Protein AF-A0A975N0L9-F1 (afdb_monomer_lite)

Structure (mmCIF, N/CA/C/O backbone):
data_AF-A0A975N0L9-F1
#
_entry.id   AF-A0A975N0L9-F1
#
loop_
_atom_site.group_PDB
_atom_site.id
_atom_site.type_symbol
_atom_site.label_atom_id
_atom_site.label_alt_id
_atom_site.label_comp_id
_atom_site.label_asym_id
_atom_site.label_entity_id
_atom_site.label_seq_id
_atom_site.pdbx_PDB_ins_code
_atom_site.Cartn_x
_atom_site.Cartn_y
_atom_site.Cartn_z
_atom_site.occupancy
_atom_site.B_iso_or_equiv
_atom_site.auth_seq_id
_atom_site.auth_comp_id
_atom_site.auth_asym_id
_atom_site.auth_atom_id
_atom_site.pdbx_PDB_model_num
ATOM 1 N N . MET A 1 1 ? 19.216 1.831 5.257 1.00 50.78 1 MET A N 1
ATOM 2 C CA . MET A 1 1 ? 20.153 2.160 4.160 1.00 50.78 1 MET A CA 1
ATOM 3 C C . MET A 1 1 ? 19.271 2.177 2.941 1.00 50.78 1 MET A C 1
ATOM 5 O O . MET A 1 1 ? 18.757 1.118 2.607 1.00 50.78 1 MET A O 1
ATOM 9 N N . THR A 1 2 ? 19.005 3.359 2.389 1.00 63.44 2 THR A N 1
ATOM 10 C CA . THR A 1 2 ? 18.019 3.530 1.319 1.00 63.44 2 THR A CA 1
ATOM 11 C C . THR A 1 2 ? 18.444 2.707 0.115 1.00 63.44 2 THR A C 1
ATOM 13 O O . THR A 1 2 ? 19.541 2.912 -0.399 1.00 63.44 2 THR A O 1
ATOM 16 N N . SER A 1 3 ? 17.610 1.753 -0.290 1.00 79.12 3 SER A N 1
ATOM 17 C CA . SER A 1 3 ? 17.833 0.993 -1.514 1.00 79.12 3 SER A CA 1
ATOM 18 C C . SER A 1 3 ? 17.200 1.722 -2.688 1.00 79.12 3 SER A C 1
ATOM 20 O O . SER A 1 3 ? 16.221 2.447 -2.518 1.00 79.12 3 SER A O 1
ATOM 22 N N . TYR A 1 4 ? 17.727 1.504 -3.885 1.00 85.50 4 TYR A N 1
ATOM 23 C CA . TYR A 1 4 ? 17.154 2.054 -5.111 1.00 85.50 4 TYR A CA 1
ATOM 24 C C . TYR A 1 4 ? 16.864 0.953 -6.130 1.00 85.50 4 TYR A C 1
ATOM 26 O O . TYR A 1 4 ? 17.593 -0.037 -6.233 1.00 85.50 4 TYR A O 1
ATOM 34 N N . ALA A 1 5 ? 15.797 1.126 -6.908 1.00 88.88 5 ALA A N 1
ATOM 35 C CA . ALA A 1 5 ? 15.449 0.237 -8.005 1.00 88.88 5 ALA A CA 1
ATOM 36 C C . ALA A 1 5 ? 15.152 1.021 -9.279 1.00 88.88 5 ALA A C 1
ATOM 38 O O . ALA A 1 5 ? 14.271 1.879 -9.291 1.00 88.88 5 ALA A O 1
ATOM 39 N N . ALA A 1 6 ? 15.855 0.679 -10.353 1.00 92.81 6 ALA A N 1
ATOM 40 C CA . ALA A 1 6 ? 15.645 1.237 -11.680 1.00 92.81 6 ALA A CA 1
ATOM 41 C C . ALA A 1 6 ? 14.816 0.292 -12.557 1.00 92.81 6 ALA A C 1
ATOM 43 O O . ALA A 1 6 ? 14.936 -0.934 -12.468 1.00 92.81 6 ALA A O 1
ATOM 44 N N . PHE A 1 7 ? 13.997 0.866 -13.431 1.00 93.94 7 PHE A N 1
ATOM 45 C CA . PHE A 1 7 ? 13.118 0.143 -14.344 1.00 93.94 7 PHE A CA 1
ATOM 46 C C . PHE A 1 7 ? 13.508 0.424 -15.788 1.00 93.94 7 PHE A C 1
ATOM 48 O O . PHE A 1 7 ? 13.770 1.568 -16.146 1.00 93.94 7 PHE A O 1
ATOM 55 N N . TYR A 1 8 ? 13.511 -0.620 -16.616 1.00 95.50 8 TYR A N 1
ATOM 56 C CA . TYR A 1 8 ? 13.951 -0.538 -18.004 1.00 95.50 8 TYR A CA 1
ATOM 57 C C . TYR A 1 8 ? 13.056 -1.318 -18.970 1.00 95.50 8 TYR A C 1
ATOM 59 O O . TYR A 1 8 ? 12.438 -2.320 -18.592 1.00 95.50 8 TYR A O 1
ATOM 67 N N . VAL A 1 9 ? 13.069 -0.919 -20.242 1.00 96.38 9 VAL A N 1
ATOM 68 C CA . VAL A 1 9 ? 12.696 -1.782 -21.372 1.00 96.38 9 VAL A CA 1
ATOM 69 C C . VAL A 1 9 ? 13.958 -2.276 -22.070 1.00 96.38 9 VAL A C 1
ATOM 71 O O . VAL A 1 9 ? 14.849 -1.499 -22.399 1.00 96.38 9 VAL A O 1
ATOM 74 N N . GLY A 1 10 ? 14.025 -3.585 -22.309 1.00 93.56 10 GLY A N 1
ATOM 75 C CA . GLY A 1 10 ? 15.219 -4.244 -22.826 1.00 93.56 10 GLY A CA 1
ATOM 76 C C . GLY A 1 10 ? 16.269 -4.510 -21.743 1.00 93.56 10 GLY A C 1
ATOM 77 O O . GLY A 1 10 ? 16.136 -4.122 -20.584 1.00 93.56 10 GLY A O 1
ATOM 78 N N . ARG A 1 11 ? 17.323 -5.239 -22.116 1.00 90.75 11 ARG A N 1
ATOM 79 C CA . ARG A 1 11 ? 18.482 -5.540 -21.262 1.00 90.75 11 ARG A CA 1
ATOM 80 C C . ARG A 1 11 ? 19.755 -5.273 -22.053 1.00 90.75 11 ARG A C 1
ATOM 82 O O . ARG A 1 11 ? 19.823 -5.653 -23.216 1.00 90.75 11 ARG A O 1
ATOM 89 N N . GLY A 1 12 ? 20.776 -4.736 -21.396 1.00 84.62 12 GLY A N 1
ATOM 90 C CA . GLY A 1 12 ? 22.058 -4.413 -22.028 1.00 84.62 12 GLY A CA 1
ATOM 91 C C . GLY A 1 12 ? 22.326 -2.914 -22.002 1.00 84.62 12 GLY A C 1
ATOM 92 O O . GLY A 1 12 ? 21.691 -2.200 -21.231 1.00 84.62 12 GLY A O 1
ATOM 93 N N . GLU A 1 13 ? 23.286 -2.472 -22.808 1.00 82.81 13 GLU A N 1
ATOM 94 C CA . GLU A 1 13 ? 23.696 -1.062 -22.891 1.00 82.81 13 GLU A CA 1
ATOM 95 C C . GLU A 1 13 ? 22.634 -0.188 -23.571 1.00 82.81 13 GLU A C 1
ATOM 97 O O . GLU A 1 13 ? 22.489 0.972 -23.213 1.00 82.81 13 GLU A O 1
ATOM 102 N N . ASP A 1 14 ? 21.820 -0.777 -24.451 1.00 88.19 14 ASP A N 1
ATOM 103 C CA . ASP A 1 14 ? 20.740 -0.087 -25.168 1.00 88.19 14 ASP A CA 1
ATOM 104 C C . ASP A 1 14 ? 19.385 -0.148 -24.435 1.00 88.19 14 ASP A C 1
ATOM 106 O O . ASP A 1 14 ? 18.333 0.068 -25.039 1.00 88.19 14 ASP A O 1
ATOM 110 N N . ALA A 1 15 ? 19.371 -0.528 -23.152 1.00 91.56 15 ALA A N 1
ATOM 111 C CA . ALA A 1 15 ? 18.131 -0.610 -22.387 1.00 91.56 15 ALA A CA 1
ATOM 112 C C . ALA A 1 15 ? 17.577 0.796 -22.114 1.00 91.56 15 ALA A C 1
ATOM 114 O O . ALA A 1 15 ? 18.270 1.653 -21.572 1.00 91.56 15 ALA A O 1
ATOM 115 N N . GLU A 1 16 ? 16.307 1.020 -22.441 1.00 95.00 16 GLU A N 1
ATOM 116 C CA . GLU A 1 16 ? 15.650 2.298 -22.187 1.00 95.00 16 GLU A CA 1
ATOM 117 C C . GLU A 1 16 ? 15.290 2.407 -20.708 1.00 95.00 16 GLU A C 1
ATOM 119 O O . GLU A 1 16 ? 14.544 1.573 -20.190 1.00 95.00 16 GLU A O 1
ATOM 124 N N . TRP A 1 17 ? 15.789 3.442 -20.038 1.00 94.75 17 TRP A N 1
ATOM 125 C CA . TRP A 1 17 ? 15.432 3.748 -18.659 1.00 94.75 17 TRP A CA 1
ATOM 126 C C . TRP A 1 17 ? 14.039 4.384 -18.575 1.00 94.75 17 TRP A C 1
ATOM 128 O O . TRP A 1 17 ? 13.732 5.358 -19.256 1.00 94.75 17 TRP A O 1
ATOM 138 N N . LEU A 1 18 ? 13.188 3.819 -17.719 1.00 94.38 18 LEU A N 1
ATOM 139 C CA . LEU A 1 18 ? 11.817 4.278 -17.481 1.00 94.38 18 LEU A CA 1
ATOM 140 C C . LEU A 1 18 ? 11.663 5.082 -16.189 1.00 94.38 18 LEU A C 1
ATOM 142 O O . LEU A 1 18 ? 10.644 5.744 -16.004 1.00 94.38 18 LEU A O 1
ATOM 146 N N . GLY A 1 19 ? 12.623 4.967 -15.274 1.00 94.31 19 GLY A N 1
ATOM 147 C CA . GLY A 1 19 ? 12.608 5.643 -13.984 1.00 94.31 19 GLY A CA 1
ATOM 148 C C . GLY A 1 19 ? 13.260 4.837 -12.865 1.00 94.31 19 GLY A C 1
ATOM 149 O O . GLY A 1 19 ? 13.548 3.644 -13.008 1.00 94.31 19 GLY A O 1
ATOM 150 N N . THR A 1 20 ? 13.488 5.499 -11.737 1.00 92.94 20 THR A N 1
ATOM 151 C CA . THR A 1 20 ? 14.106 4.942 -10.532 1.00 92.94 20 THR A CA 1
ATOM 152 C C . THR A 1 20 ? 13.269 5.299 -9.312 1.00 92.94 20 THR A C 1
ATOM 154 O O . THR A 1 20 ? 12.803 6.427 -9.191 1.00 92.94 20 THR A O 1
ATOM 157 N N . VAL A 1 21 ? 13.095 4.358 -8.387 1.00 88.81 21 VAL A N 1
ATOM 158 C CA . VAL A 1 21 ? 12.529 4.623 -7.056 1.00 88.81 21 VAL A CA 1
ATOM 159 C C . VAL A 1 21 ? 13.585 4.404 -5.982 1.00 88.81 21 VAL A C 1
ATOM 161 O O . VAL A 1 21 ? 14.391 3.480 -6.095 1.00 88.81 21 VAL A O 1
ATOM 164 N N . GLY A 1 22 ? 13.572 5.240 -4.950 1.00 84.00 22 GLY A N 1
ATOM 165 C CA . GLY A 1 22 ? 14.355 5.097 -3.727 1.00 84.00 22 GLY A CA 1
ATOM 166 C C . GLY A 1 22 ? 13.451 4.793 -2.535 1.00 84.00 22 GLY A C 1
ATOM 167 O O . GLY A 1 22 ? 12.334 5.305 -2.442 1.00 84.00 22 GLY A O 1
ATOM 168 N N . GLY A 1 23 ? 13.915 3.939 -1.628 1.00 74.88 23 GLY A N 1
ATOM 169 C CA . GLY A 1 23 ? 13.201 3.617 -0.397 1.00 74.88 23 GLY A CA 1
ATOM 170 C C . GLY A 1 23 ? 13.761 2.389 0.312 1.00 74.88 23 GLY A C 1
ATOM 171 O O . GLY A 1 23 ? 14.544 1.617 -0.243 1.00 74.88 23 GLY A O 1
ATOM 172 N N . ASP A 1 24 ? 13.349 2.194 1.558 1.00 69.12 24 ASP A N 1
ATOM 173 C CA . ASP A 1 24 ? 13.649 0.958 2.273 1.00 69.12 24 ASP A CA 1
ATOM 174 C C . ASP A 1 24 ? 12.763 -0.189 1.734 1.00 69.12 24 ASP A C 1
ATOM 176 O O . ASP A 1 24 ? 11.578 -0.008 1.468 1.00 69.12 24 ASP A O 1
ATOM 180 N N . ASP A 1 25 ? 13.355 -1.373 1.539 1.00 62.16 25 ASP A N 1
ATOM 181 C CA . ASP A 1 25 ? 12.689 -2.618 1.108 1.00 62.16 25 ASP A CA 1
ATOM 182 C C . ASP A 1 25 ? 11.844 -2.554 -0.189 1.00 62.16 25 ASP A C 1
ATOM 184 O O . ASP A 1 25 ? 10.732 -3.080 -0.296 1.00 62.16 25 ASP A O 1
ATOM 188 N N . ILE A 1 26 ? 12.414 -1.974 -1.249 1.00 64.75 26 ILE A N 1
ATOM 189 C CA . ILE A 1 26 ? 11.778 -1.930 -2.578 1.00 64.75 26 ILE A CA 1
ATOM 190 C C . ILE A 1 26 ? 11.270 -3.304 -3.080 1.00 64.75 26 ILE A C 1
ATOM 192 O O . ILE A 1 26 ? 10.166 -3.349 -3.630 1.00 64.75 26 ILE A O 1
ATOM 196 N N . PRO A 1 27 ? 11.985 -4.441 -2.916 1.00 58.19 27 PRO A N 1
ATOM 197 C CA . PRO A 1 27 ? 11.469 -5.745 -3.338 1.00 58.19 27 PRO A CA 1
ATOM 198 C C . PRO A 1 27 ? 10.136 -6.133 -2.686 1.00 58.19 27 PRO A C 1
ATOM 200 O O . PRO A 1 27 ? 9.262 -6.665 -3.375 1.00 58.19 27 PRO A O 1
ATOM 203 N N . GLY A 1 28 ? 9.963 -5.866 -1.387 1.00 54.78 28 GLY A N 1
ATOM 204 C CA . GLY A 1 28 ? 8.709 -6.124 -0.683 1.00 54.78 28 GLY A CA 1
ATOM 205 C C . GLY A 1 28 ? 7.597 -5.209 -1.182 1.00 54.78 28 GLY A C 1
ATOM 206 O O . GLY A 1 28 ? 6.509 -5.676 -1.516 1.00 54.78 28 GLY A O 1
ATOM 207 N N . LEU A 1 29 ? 7.895 -3.923 -1.348 1.00 56.81 29 LEU A N 1
ATOM 208 C CA . LEU A 1 29 ? 6.941 -2.915 -1.812 1.00 56.81 29 LEU A CA 1
ATOM 209 C C . LEU A 1 29 ? 6.470 -3.129 -3.263 1.00 56.81 29 LEU A C 1
ATOM 211 O O . LEU A 1 29 ? 5.288 -2.951 -3.554 1.00 56.81 29 LEU A O 1
ATOM 215 N N . LEU A 1 30 ? 7.335 -3.612 -4.162 1.00 61.66 30 LEU A N 1
ATOM 216 C CA . LEU A 1 30 ? 6.940 -4.019 -5.520 1.00 61.66 30 LEU A CA 1
ATOM 217 C C . LEU A 1 30 ? 6.003 -5.235 -5.534 1.00 61.66 30 LEU A C 1
ATOM 219 O O . LEU A 1 30 ? 5.209 -5.393 -6.464 1.00 61.66 30 LEU A O 1
ATOM 223 N N . ALA A 1 31 ? 6.072 -6.085 -4.507 1.00 51.88 31 ALA A N 1
ATOM 224 C CA . ALA A 1 31 ? 5.180 -7.227 -4.339 1.00 51.88 31 ALA A CA 1
ATOM 225 C C . ALA A 1 31 ? 3.823 -6.848 -3.714 1.00 51.88 31 ALA A C 1
ATOM 227 O O . ALA A 1 31 ? 2.815 -7.502 -4.012 1.00 51.88 31 ALA A O 1
ATOM 228 N N . VAL A 1 32 ? 3.781 -5.804 -2.875 1.00 45.81 32 VAL A N 1
ATOM 229 C CA . VAL A 1 32 ? 2.569 -5.364 -2.154 1.00 45.81 32 VAL A CA 1
ATOM 230 C C . VAL A 1 32 ? 1.898 -4.115 -2.726 1.00 45.81 32 VAL A C 1
ATOM 232 O O . VAL A 1 32 ? 0.841 -3.737 -2.219 1.00 45.81 32 VAL A O 1
ATOM 235 N N . ALA A 1 33 ? 2.453 -3.508 -3.784 1.00 48.03 33 ALA A N 1
ATOM 236 C CA . ALA A 1 33 ? 1.874 -2.338 -4.442 1.00 48.03 33 ALA A CA 1
ATOM 237 C C . ALA A 1 33 ? 0.356 -2.532 -4.656 1.00 48.03 33 ALA A C 1
ATOM 239 O O . ALA A 1 33 ? -0.068 -3.585 -5.167 1.00 48.03 33 ALA A O 1
ATOM 240 N N . PRO A 1 34 ? -0.477 -1.574 -4.196 1.00 41.19 34 PRO A N 1
ATOM 241 C CA . PRO A 1 34 ? -1.920 -1.746 -4.133 1.00 41.19 34 PRO A CA 1
ATOM 242 C C . PRO A 1 34 ? -2.472 -2.095 -5.514 1.00 41.19 34 PRO A C 1
ATOM 244 O O . PRO A 1 34 ? -2.038 -1.545 -6.520 1.00 41.19 34 PRO A O 1
ATOM 247 N N . ARG A 1 35 ? -3.483 -2.975 -5.559 1.00 42.72 35 ARG A N 1
ATOM 248 C CA . ARG A 1 35 ? -4.148 -3.471 -6.789 1.00 42.72 35 ARG A CA 1
ATOM 249 C C . ARG A 1 35 ? -4.735 -2.379 -7.708 1.00 42.72 35 ARG A C 1
ATOM 251 O O . ARG A 1 35 ? -5.309 -2.709 -8.738 1.00 42.72 35 ARG A O 1
ATOM 258 N N . ILE A 1 36 ? -4.629 -1.111 -7.318 1.00 35.19 36 ILE A N 1
ATOM 259 C CA . ILE A 1 36 ? -5.018 0.073 -8.089 1.00 35.19 36 ILE A CA 1
ATOM 260 C C . ILE A 1 36 ? -3.936 0.415 -9.136 1.00 35.19 36 ILE A C 1
ATOM 262 O O . ILE A 1 36 ? -4.242 1.008 -10.165 1.00 35.19 36 ILE A O 1
ATOM 266 N N . VAL A 1 37 ? -2.687 -0.015 -8.917 1.00 47.56 37 VAL A N 1
ATOM 267 C CA . VAL A 1 37 ? -1.560 0.166 -9.838 1.00 47.56 37 VAL A CA 1
ATOM 268 C C . VAL A 1 37 ? -1.256 -1.177 -10.521 1.00 47.56 37 VAL A C 1
ATOM 270 O O . VAL A 1 37 ? -1.049 -2.175 -9.822 1.00 47.56 37 VAL A O 1
ATOM 273 N N . PRO A 1 38 ? -1.233 -1.256 -11.867 1.00 54.78 38 PRO A N 1
ATOM 274 C CA . PRO A 1 38 ? -0.767 -2.449 -12.569 1.00 54.78 38 PRO A CA 1
ATOM 275 C C . PRO A 1 38 ? 0.640 -2.806 -12.083 1.00 54.78 38 PRO A C 1
ATOM 277 O O . PRO A 1 38 ? 1.497 -1.931 -11.996 1.00 54.78 38 PRO A O 1
ATOM 280 N N . ARG A 1 39 ? 0.894 -4.068 -11.722 1.00 74.06 39 ARG A N 1
ATOM 281 C CA . ARG A 1 39 ? 2.201 -4.452 -11.176 1.00 74.06 39 ARG A CA 1
ATOM 282 C C . ARG A 1 39 ? 3.205 -4.632 -12.304 1.00 74.06 39 ARG A C 1
ATOM 284 O O . ARG A 1 39 ? 2.939 -5.446 -13.192 1.00 74.06 39 ARG A O 1
ATOM 291 N N . PRO A 1 40 ? 4.383 -3.984 -12.246 1.00 81.00 40 PRO A N 1
ATOM 292 C CA . PRO A 1 40 ? 5.394 -4.167 -13.279 1.00 81.00 40 PRO A CA 1
ATOM 293 C C . PRO A 1 40 ? 5.760 -5.642 -13.452 1.00 81.00 40 PRO A C 1
ATOM 295 O O . PRO A 1 40 ? 5.834 -6.117 -14.575 1.00 81.00 40 PRO A O 1
ATOM 298 N N . LEU A 1 41 ? 5.886 -6.394 -12.352 1.00 84.12 41 LEU A N 1
ATOM 299 C CA . LEU A 1 41 ? 6.305 -7.803 -12.366 1.00 84.12 41 LEU A CA 1
ATOM 300 C C . LEU A 1 41 ? 5.302 -8.764 -13.028 1.00 84.12 41 LEU A C 1
ATOM 302 O O . LEU A 1 41 ? 5.705 -9.841 -13.463 1.00 84.12 41 LEU A O 1
ATOM 306 N N . ASP A 1 42 ? 4.029 -8.372 -13.119 1.00 80.94 42 ASP A N 1
ATOM 307 C CA . ASP A 1 42 ? 2.957 -9.184 -13.709 1.00 80.94 42 ASP A CA 1
ATOM 308 C C . ASP A 1 42 ? 2.736 -8.846 -15.201 1.00 80.94 42 ASP A C 1
ATOM 310 O O . ASP A 1 42 ? 1.875 -9.433 -15.860 1.00 80.94 42 ASP A O 1
ATOM 314 N N . ALA A 1 43 ? 3.500 -7.897 -15.755 1.00 82.75 43 ALA A N 1
ATOM 315 C CA . ALA A 1 43 ? 3.354 -7.462 -17.136 1.00 82.75 43 ALA A CA 1
ATOM 316 C C . ALA A 1 43 ? 3.675 -8.591 -18.129 1.00 82.75 43 ALA A C 1
ATOM 318 O O . ALA A 1 43 ? 4.736 -9.214 -18.081 1.00 82.75 43 ALA A O 1
ATOM 319 N N . SER A 1 44 ? 2.768 -8.808 -19.082 1.00 85.62 44 SER A N 1
ATOM 320 C CA . SER A 1 44 ? 2.926 -9.762 -20.190 1.00 85.62 44 SER A CA 1
ATOM 321 C C . SER A 1 44 ? 3.279 -9.086 -21.518 1.00 85.62 44 SER A C 1
ATOM 323 O O . SER A 1 44 ? 3.622 -9.754 -22.491 1.00 85.62 44 SER A O 1
ATOM 325 N N . SER A 1 45 ? 3.218 -7.75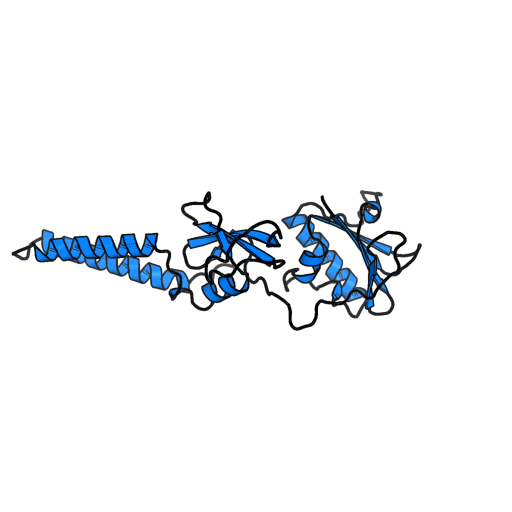3 -21.561 1.00 88.44 45 SER A N 1
ATOM 326 C CA . SER A 1 45 ? 3.564 -6.928 -22.719 1.00 88.44 45 SER A CA 1
ATOM 327 C C . SER A 1 45 ? 4.357 -5.695 -22.291 1.00 88.44 45 SER A C 1
ATOM 329 O O . SER A 1 45 ? 4.196 -5.201 -21.172 1.00 88.44 45 SER A O 1
ATOM 331 N N . GLU A 1 46 ? 5.166 -5.158 -23.201 1.00 93.56 46 GLU A N 1
ATOM 332 C CA . GLU A 1 46 ? 5.947 -3.947 -22.943 1.00 93.56 46 GLU A CA 1
ATOM 333 C C . GLU A 1 46 ? 5.039 -2.761 -22.594 1.00 93.56 46 GLU A C 1
ATOM 335 O O . GLU A 1 46 ? 5.282 -2.066 -21.612 1.00 93.56 46 GLU A O 1
ATOM 340 N N . GLY A 1 47 ? 3.938 -2.581 -23.332 1.00 89.81 47 GLY A N 1
ATOM 341 C CA . GLY A 1 47 ? 2.959 -1.528 -23.049 1.00 89.81 47 GLY A CA 1
ATOM 342 C C . GLY A 1 47 ? 2.370 -1.639 -21.640 1.00 89.81 47 GLY A C 1
ATOM 343 O O . GLY A 1 47 ? 2.308 -0.644 -20.920 1.00 89.81 47 GLY A O 1
ATOM 344 N N . SER A 1 48 ? 2.015 -2.855 -21.202 1.00 86.25 48 SER A N 1
ATOM 345 C CA . SER A 1 48 ? 1.543 -3.078 -19.826 1.00 86.25 48 SER A CA 1
ATOM 346 C C . SER A 1 48 ? 2.625 -2.817 -18.777 1.00 86.25 48 SER A C 1
ATOM 348 O O . SER A 1 48 ? 2.315 -2.300 -17.708 1.00 86.25 48 SER A O 1
ATOM 350 N N . TYR A 1 49 ? 3.889 -3.121 -19.090 1.00 90.38 49 TYR A N 1
ATOM 351 C CA . TYR A 1 49 ? 5.016 -2.870 -18.197 1.00 90.38 49 TYR A CA 1
ATOM 352 C C . TYR A 1 49 ? 5.287 -1.375 -18.032 1.00 90.38 49 TYR A C 1
ATOM 354 O O . TYR A 1 49 ? 5.392 -0.893 -16.909 1.00 90.38 49 TYR A O 1
ATOM 362 N N . ARG A 1 50 ? 5.332 -0.619 -19.134 1.00 93.50 50 ARG A N 1
ATOM 363 C CA . ARG A 1 50 ? 5.509 0.839 -19.103 1.00 93.50 50 ARG A CA 1
ATOM 364 C C . ARG A 1 50 ? 4.404 1.510 -18.296 1.00 93.50 50 ARG A C 1
ATOM 366 O O . ARG A 1 50 ? 4.701 2.254 -17.370 1.00 93.50 50 ARG A O 1
ATOM 373 N N . ALA A 1 51 ? 3.142 1.184 -18.585 1.00 86.31 51 ALA A N 1
ATOM 374 C CA . ALA A 1 51 ? 2.003 1.735 -17.852 1.00 86.31 51 ALA A CA 1
ATOM 375 C C . ALA A 1 51 ? 2.071 1.418 -16.346 1.00 86.31 51 ALA A C 1
ATOM 377 O O . ALA A 1 51 ? 1.811 2.291 -15.518 1.00 86.31 51 ALA A O 1
ATOM 378 N N . ALA A 1 52 ? 2.467 0.190 -15.995 1.00 85.00 52 ALA A N 1
ATOM 379 C CA . ALA A 1 52 ? 2.686 -0.235 -14.618 1.00 85.00 52 ALA A CA 1
ATOM 380 C C . ALA A 1 52 ? 3.791 0.572 -13.917 1.00 85.00 52 ALA A C 1
ATOM 382 O O . ALA A 1 52 ? 3.589 1.062 -12.808 1.00 85.00 52 ALA A O 1
ATOM 383 N N . VAL A 1 53 ? 4.944 0.746 -14.570 1.00 89.56 53 VAL A N 1
ATOM 384 C CA . VAL A 1 53 ? 6.081 1.510 -14.035 1.00 89.56 53 VAL A CA 1
ATOM 385 C C . VAL A 1 53 ? 5.731 2.990 -13.881 1.00 89.56 53 VAL A C 1
ATOM 387 O O . VAL A 1 53 ? 5.999 3.567 -12.833 1.00 89.56 53 VAL A O 1
ATOM 390 N N . THR A 1 54 ? 5.066 3.607 -14.860 1.00 89.62 54 THR A N 1
ATOM 391 C CA . THR A 1 54 ? 4.620 5.007 -14.762 1.00 89.62 54 THR A CA 1
ATOM 392 C C . THR A 1 54 ? 3.664 5.216 -13.589 1.00 89.62 54 THR A C 1
ATOM 394 O O . THR A 1 54 ? 3.804 6.172 -12.825 1.00 89.62 54 THR A O 1
ATOM 397 N N . ALA A 1 55 ? 2.688 4.320 -13.424 1.00 83.31 55 ALA A N 1
ATOM 398 C CA . ALA A 1 55 ? 1.735 4.411 -12.328 1.00 83.31 55 ALA A CA 1
ATOM 399 C C . ALA A 1 55 ? 2.409 4.161 -10.964 1.00 83.31 55 ALA A C 1
ATOM 401 O O . ALA A 1 55 ? 2.095 4.863 -10.002 1.00 83.31 55 ALA A O 1
ATOM 402 N N . LEU A 1 56 ? 3.386 3.246 -10.901 1.00 84.38 56 LEU A N 1
ATOM 403 C CA . LEU A 1 56 ? 4.235 3.038 -9.727 1.00 84.38 56 LEU A CA 1
ATOM 404 C C . LEU A 1 56 ? 5.013 4.308 -9.365 1.00 84.38 56 LEU A C 1
ATOM 406 O O . LEU A 1 56 ? 4.903 4.755 -8.232 1.00 84.38 56 LEU A O 1
ATOM 410 N N . LEU A 1 57 ? 5.759 4.901 -10.303 1.00 86.06 57 LEU A N 1
ATOM 411 C CA . LEU A 1 57 ? 6.570 6.103 -10.060 1.00 86.06 57 LEU A CA 1
ATOM 412 C C . LEU A 1 57 ? 5.713 7.258 -9.531 1.00 86.06 57 LEU A C 1
ATOM 414 O O . LEU A 1 57 ? 6.087 7.919 -8.568 1.00 86.06 57 LEU A O 1
ATOM 418 N N . ARG A 1 58 ? 4.523 7.463 -10.111 1.00 83.38 58 ARG A N 1
ATOM 419 C CA . ARG A 1 58 ? 3.590 8.510 -9.674 1.00 83.38 58 ARG A CA 1
ATOM 420 C C . ARG A 1 58 ? 3.083 8.292 -8.250 1.00 83.38 58 ARG A C 1
ATOM 422 O O . ARG A 1 58 ? 2.947 9.257 -7.500 1.00 83.38 58 ARG A O 1
ATOM 429 N N . GLU A 1 59 ? 2.739 7.055 -7.900 1.00 76.75 59 GLU A N 1
ATOM 430 C CA . GLU A 1 59 ? 2.292 6.728 -6.544 1.00 76.75 59 GLU A CA 1
ATOM 431 C C . GLU A 1 59 ? 3.441 6.860 -5.549 1.00 76.75 59 GLU A C 1
ATOM 433 O O . GLU A 1 59 ? 3.298 7.496 -4.509 1.00 76.75 59 GLU A O 1
ATOM 438 N N . TRP A 1 60 ? 4.607 6.334 -5.915 1.00 80.06 60 TRP A N 1
ATOM 439 C CA . TRP A 1 60 ? 5.801 6.365 -5.088 1.00 80.06 60 TRP A CA 1
ATOM 440 C C . TRP A 1 60 ? 6.253 7.788 -4.788 1.00 80.06 60 TRP A C 1
ATOM 442 O O . TRP A 1 60 ? 6.564 8.096 -3.641 1.00 80.06 60 TRP A O 1
ATOM 452 N N . ASN A 1 61 ? 6.208 8.682 -5.780 1.00 81.44 61 ASN A N 1
ATOM 453 C CA . ASN A 1 61 ? 6.514 10.087 -5.548 1.00 81.44 61 ASN A CA 1
ATOM 454 C C . ASN A 1 61 ? 5.536 10.730 -4.561 1.00 81.44 61 ASN A C 1
ATOM 456 O O . ASN A 1 61 ? 5.934 11.522 -3.721 1.00 81.44 61 ASN A O 1
ATOM 460 N N . ARG A 1 62 ? 4.248 10.368 -4.620 1.00 71.81 62 ARG A N 1
ATOM 461 C CA . ARG A 1 62 ? 3.243 10.913 -3.698 1.00 71.81 62 ARG A CA 1
ATOM 462 C C . ARG A 1 62 ? 3.450 10.436 -2.261 1.00 71.81 62 ARG A C 1
ATOM 464 O O . ARG A 1 62 ? 3.159 11.184 -1.336 1.00 71.81 62 ARG A O 1
ATOM 471 N N . SER A 1 63 ? 3.877 9.188 -2.076 1.00 63.03 63 SER A N 1
ATOM 472 C CA . SER A 1 63 ? 3.984 8.571 -0.748 1.00 63.03 63 SER A CA 1
ATOM 473 C C . SER A 1 63 ? 5.361 8.721 -0.103 1.00 63.03 63 SER A C 1
ATOM 475 O O . SER A 1 63 ? 5.441 8.815 1.116 1.00 63.03 63 SER A O 1
ATOM 477 N N . VAL A 1 64 ? 6.429 8.699 -0.902 1.00 68.38 64 VAL A N 1
ATOM 478 C CA . VAL A 1 64 ? 7.824 8.614 -0.436 1.00 68.38 64 VAL A CA 1
ATOM 479 C C . VAL A 1 64 ? 8.670 9.791 -0.938 1.00 68.38 64 VAL A C 1
ATOM 481 O O . VAL A 1 64 ? 9.720 10.057 -0.365 1.00 68.38 64 VAL A O 1
ATOM 484 N N . ASP A 1 65 ? 8.232 10.507 -1.981 1.00 78.88 65 ASP A N 1
ATOM 485 C CA . ASP A 1 65 ? 8.955 11.638 -2.602 1.00 78.88 65 ASP A CA 1
ATOM 486 C C . ASP A 1 65 ? 10.380 11.289 -3.079 1.00 78.88 65 ASP A C 1
ATOM 488 O O . ASP A 1 65 ? 11.306 12.090 -3.031 1.00 78.88 65 ASP A O 1
ATOM 492 N N . HIS A 1 66 ? 10.572 10.035 -3.500 1.00 83.31 66 HIS A N 1
ATOM 493 C CA . HIS A 1 66 ? 11.846 9.501 -3.996 1.00 83.31 66 HIS A CA 1
ATOM 494 C C . HIS A 1 66 ? 11.618 8.689 -5.275 1.00 83.31 66 HIS A C 1
ATOM 496 O O . HIS A 1 66 ? 11.992 7.518 -5.364 1.00 83.31 66 HIS A O 1
ATOM 502 N N . ALA A 1 67 ? 10.934 9.278 -6.256 1.00 87.69 67 ALA A N 1
ATOM 503 C CA . ALA A 1 67 ? 10.756 8.675 -7.570 1.00 87.69 67 ALA A CA 1
ATOM 504 C C . ALA A 1 67 ? 11.231 9.627 -8.668 1.00 87.69 67 ALA A C 1
ATOM 506 O O . ALA A 1 67 ? 10.832 10.784 -8.725 1.00 87.69 67 ALA A O 1
ATOM 507 N N . TYR A 1 68 ? 12.054 9.106 -9.568 1.00 90.88 68 TYR A N 1
ATOM 508 C CA . TYR A 1 68 ? 12.709 9.859 -10.627 1.00 90.88 68 TYR A CA 1
ATOM 509 C C . TYR A 1 68 ? 12.287 9.259 -11.961 1.00 90.88 68 TYR A C 1
ATOM 511 O O . TYR A 1 68 ? 12.610 8.108 -12.251 1.00 90.88 68 TYR A O 1
ATOM 519 N N . ALA A 1 69 ? 11.520 10.006 -12.746 1.00 91.38 69 ALA A N 1
ATOM 520 C CA . ALA A 1 69 ? 11.141 9.626 -14.103 1.00 91.38 69 ALA A CA 1
ATOM 521 C C . ALA A 1 69 ? 11.981 10.428 -15.113 1.00 91.38 69 ALA A C 1
ATOM 523 O O . ALA A 1 69 ? 12.429 11.520 -14.765 1.00 91.38 69 ALA A O 1
ATOM 524 N N . PRO A 1 70 ? 12.168 9.938 -16.351 1.00 90.00 70 PRO A N 1
ATOM 525 C CA . PRO A 1 70 ? 12.784 10.729 -17.410 1.00 90.00 70 PRO A CA 1
ATOM 526 C C . PRO A 1 70 ? 12.034 12.054 -17.611 1.00 90.00 70 PRO A C 1
ATOM 528 O O . PRO A 1 70 ? 10.836 12.050 -17.908 1.00 90.00 70 PRO A O 1
ATOM 531 N N . ASP A 1 71 ? 12.737 13.177 -17.466 1.00 84.81 71 ASP A N 1
ATOM 532 C CA . ASP A 1 71 ? 12.198 14.530 -17.623 1.00 84.81 71 ASP A CA 1
ATOM 533 C C . ASP A 1 71 ? 13.057 15.304 -18.642 1.00 84.81 71 ASP A C 1
ATOM 535 O O . ASP A 1 71 ? 14.265 15.414 -18.460 1.00 84.81 71 ASP A O 1
ATOM 539 N N . PRO A 1 72 ? 12.484 15.877 -19.718 1.00 80.62 72 PRO A N 1
ATOM 540 C CA . PRO A 1 72 ? 13.230 16.732 -20.645 1.00 80.62 72 PRO A CA 1
ATOM 541 C C . PRO A 1 72 ? 13.922 17.938 -19.985 1.00 80.62 72 PRO A C 1
ATOM 543 O O . PRO A 1 72 ? 14.860 18.489 -20.562 1.00 80.62 72 PRO A O 1
ATOM 546 N N . GLY A 1 73 ? 13.438 18.379 -18.819 1.00 82.31 73 GLY A N 1
ATOM 547 C CA . GLY A 1 73 ? 14.026 19.452 -18.019 1.00 82.31 73 GLY A CA 1
ATOM 548 C C . GLY A 1 73 ? 15.175 19.011 -17.107 1.00 82.31 73 GLY A C 1
ATOM 549 O O . GLY A 1 73 ? 15.917 19.872 -16.636 1.00 82.31 73 GLY A O 1
ATOM 550 N N . ASP A 1 74 ? 15.350 17.705 -16.891 1.00 82.44 74 ASP A N 1
ATOM 551 C CA . ASP A 1 74 ? 16.400 17.129 -16.053 1.00 82.44 74 ASP A CA 1
ATOM 552 C C . ASP A 1 74 ? 17.170 16.047 -16.831 1.00 82.44 74 ASP A C 1
ATOM 554 O O . ASP A 1 74 ? 16.682 14.932 -17.014 1.00 82.44 74 ASP A O 1
ATOM 558 N N . PRO A 1 75 ? 18.391 16.345 -17.308 1.00 79.12 75 PRO A N 1
ATOM 559 C CA . PRO A 1 75 ? 19.148 15.412 -18.134 1.00 79.12 75 PRO A CA 1
ATOM 560 C C . PRO A 1 75 ? 19.725 14.226 -17.345 1.00 79.12 75 PRO A C 1
ATOM 562 O O . PRO A 1 75 ? 20.394 13.382 -17.943 1.00 79.12 75 PRO A O 1
ATOM 565 N N . ASN A 1 76 ? 19.547 14.172 -16.022 1.00 83.75 76 ASN A N 1
ATOM 566 C CA . ASN A 1 76 ? 20.173 13.155 -15.189 1.00 83.75 76 ASN A CA 1
ATOM 567 C C . ASN A 1 76 ? 19.459 11.800 -15.304 1.00 83.75 76 ASN A C 1
ATOM 569 O O . ASN A 1 76 ? 18.264 11.668 -15.044 1.00 83.75 76 ASN A O 1
ATOM 573 N N . ASP A 1 77 ? 20.234 10.762 -15.619 1.00 82.69 77 ASP A N 1
ATOM 574 C CA . ASP A 1 77 ? 19.803 9.375 -15.476 1.00 82.69 77 ASP A CA 1
ATOM 575 C C . ASP A 1 77 ? 20.056 8.909 -14.034 1.00 82.69 77 ASP A C 1
ATOM 577 O O . ASP A 1 77 ? 21.184 8.628 -13.620 1.00 82.69 77 ASP A O 1
ATOM 581 N N . TYR A 1 78 ? 18.981 8.806 -13.256 1.00 86.38 78 TYR A N 1
ATOM 582 C CA . TYR A 1 78 ? 19.037 8.351 -11.866 1.00 86.38 78 TYR A CA 1
ATOM 583 C C . TYR A 1 78 ? 19.133 6.829 -11.733 1.00 86.38 78 TYR A C 1
ATOM 585 O O . TYR A 1 78 ? 19.061 6.288 -10.628 1.00 86.38 78 TYR A O 1
ATOM 593 N N . SER A 1 79 ? 19.265 6.092 -12.834 1.00 84.00 79 SER A N 1
ATOM 594 C CA . SER A 1 79 ? 19.423 4.643 -12.815 1.00 84.00 79 SER A CA 1
ATOM 595 C C . SER A 1 79 ? 20.744 4.183 -12.202 1.00 84.00 79 SER A C 1
ATOM 597 O O . SER A 1 79 ? 20.827 3.066 -11.685 1.00 84.00 79 SER A O 1
ATOM 599 N N . GLU A 1 80 ? 21.753 5.057 -12.177 1.00 84.56 80 GLU A N 1
ATOM 600 C CA . GLU A 1 80 ? 23.057 4.779 -11.572 1.00 84.56 80 GLU A CA 1
ATOM 601 C C . GLU A 1 80 ? 23.005 4.652 -10.049 1.00 84.56 80 GLU A C 1
ATOM 603 O O . GLU A 1 80 ? 23.868 4.004 -9.457 1.00 84.56 80 GLU A O 1
ATOM 608 N N . LEU A 1 81 ? 21.975 5.222 -9.419 1.00 83.44 81 LEU A N 1
ATOM 609 C CA . LEU A 1 81 ? 21.742 5.094 -7.982 1.00 83.44 81 LEU A CA 1
ATOM 610 C C . LEU A 1 81 ? 21.248 3.695 -7.597 1.00 83.44 81 LEU A C 1
ATOM 612 O O . LEU A 1 81 ? 21.261 3.348 -6.422 1.00 83.44 81 LEU A O 1
ATOM 616 N N . ALA A 1 82 ? 20.781 2.904 -8.567 1.00 84.12 82 ALA A N 1
ATOM 617 C CA . ALA A 1 82 ? 20.013 1.700 -8.313 1.00 84.12 82 ALA A CA 1
ATOM 618 C C . ALA A 1 82 ? 20.853 0.487 -7.890 1.00 84.12 82 ALA A C 1
ATOM 620 O O . ALA A 1 82 ? 21.677 -0.029 -8.648 1.00 84.12 82 ALA A O 1
ATOM 621 N N . ASP A 1 83 ? 20.535 -0.057 -6.714 1.00 84.56 83 ASP A N 1
ATOM 622 C CA . ASP A 1 83 ? 21.023 -1.362 -6.256 1.00 84.56 83 ASP A CA 1
ATOM 623 C C . ASP A 1 83 ? 20.349 -2.511 -7.022 1.00 84.56 83 ASP A C 1
ATOM 625 O O . ASP A 1 83 ? 20.925 -3.579 -7.236 1.00 84.56 83 ASP A O 1
ATOM 629 N N . LEU A 1 84 ? 19.107 -2.289 -7.456 1.00 87.12 84 LEU A N 1
ATOM 630 C CA . LEU A 1 84 ? 18.285 -3.246 -8.185 1.00 87.12 84 LEU A CA 1
ATOM 631 C C . LEU A 1 84 ? 17.931 -2.699 -9.562 1.00 87.12 84 LEU A C 1
ATOM 633 O O . LEU A 1 84 ? 17.606 -1.529 -9.721 1.00 87.12 84 LEU A O 1
ATOM 637 N N . ALA A 1 85 ? 17.897 -3.563 -10.569 1.00 90.88 85 ALA A N 1
ATOM 638 C CA . ALA A 1 85 ? 17.318 -3.199 -11.855 1.00 90.88 85 ALA A CA 1
ATOM 639 C C . ALA A 1 85 ? 16.286 -4.230 -12.288 1.00 90.88 85 ALA A C 1
ATOM 641 O O . ALA A 1 85 ? 16.555 -5.434 -12.251 1.00 90.88 85 ALA A O 1
ATOM 642 N N . TYR A 1 86 ? 15.134 -3.736 -12.731 1.00 92.25 86 TYR A N 1
ATOM 643 C CA . TYR A 1 86 ? 14.052 -4.509 -13.320 1.00 92.25 86 TYR A CA 1
ATOM 644 C C . TYR A 1 86 ? 13.926 -4.164 -14.798 1.00 92.25 86 TYR A C 1
ATOM 646 O O . TYR A 1 86 ? 13.877 -2.994 -15.164 1.00 92.25 86 TYR A O 1
ATOM 654 N N . ALA A 1 87 ? 13.863 -5.174 -15.654 1.00 94.56 87 ALA A N 1
ATOM 655 C CA . ALA A 1 87 ? 13.787 -4.982 -17.095 1.00 94.56 87 ALA A CA 1
ATOM 656 C C . ALA A 1 87 ? 12.697 -5.848 -17.708 1.00 94.56 87 ALA A C 1
ATOM 658 O O . ALA A 1 87 ? 12.673 -7.058 -17.473 1.00 94.56 87 ALA A O 1
ATOM 659 N N . PHE A 1 88 ? 11.842 -5.261 -18.540 1.00 94.25 88 PHE A N 1
ATOM 660 C CA . PHE A 1 88 ? 10.967 -6.041 -19.406 1.00 94.25 88 PHE A CA 1
ATOM 661 C C . PHE A 1 88 ? 11.695 -6.390 -20.703 1.00 94.25 88 PHE A C 1
ATOM 663 O O . PHE A 1 88 ? 12.094 -5.506 -21.455 1.00 94.25 88 PHE A O 1
ATOM 670 N N . ASP A 1 89 ? 11.869 -7.681 -20.971 1.00 94.06 89 ASP A N 1
ATOM 671 C CA . ASP A 1 89 ? 12.528 -8.176 -22.178 1.00 94.06 89 ASP A CA 1
ATOM 672 C C . ASP A 1 89 ? 11.937 -9.526 -22.603 1.00 94.06 89 ASP A C 1
ATOM 674 O O . ASP A 1 89 ? 11.774 -10.443 -21.788 1.00 94.06 89 ASP A O 1
ATOM 678 N N . ARG A 1 90 ? 11.627 -9.651 -23.900 1.00 90.31 90 ARG A N 1
ATOM 679 C CA . ARG A 1 90 ? 11.053 -10.856 -24.533 1.00 90.31 90 ARG A CA 1
ATOM 680 C C . ARG A 1 90 ? 9.837 -11.425 -23.785 1.00 90.31 90 ARG A C 1
ATOM 682 O O . ARG A 1 90 ? 9.760 -12.627 -23.525 1.00 90.31 90 ARG A O 1
ATOM 689 N N . GLY A 1 91 ? 8.883 -10.557 -23.439 1.00 87.62 91 GLY A N 1
ATOM 690 C CA . GLY A 1 91 ? 7.605 -10.959 -22.836 1.00 87.62 91 GLY A CA 1
ATOM 691 C C . GLY A 1 91 ? 7.673 -11.288 -21.343 1.00 87.62 91 GLY A C 1
ATOM 692 O O . GLY A 1 91 ? 6.747 -11.903 -20.818 1.00 87.62 91 GLY A O 1
ATOM 693 N N . LYS A 1 92 ? 8.784 -10.967 -20.668 1.00 90.00 92 LYS A N 1
ATOM 694 C CA . LYS A 1 92 ? 9.016 -11.301 -19.257 1.00 90.00 92 LYS A CA 1
ATOM 695 C C . LYS A 1 92 ? 9.747 -10.177 -18.546 1.00 90.00 92 LYS A C 1
ATOM 697 O O . LYS A 1 92 ? 10.528 -9.452 -19.158 1.00 90.00 92 LYS A O 1
ATOM 702 N N . VAL A 1 93 ? 9.559 -10.105 -17.233 1.00 89.69 93 VAL A N 1
ATOM 703 C CA . VAL A 1 93 ? 10.328 -9.211 -16.370 1.00 89.69 93 VAL A CA 1
ATOM 704 C C . VAL A 1 93 ? 11.532 -9.947 -15.798 1.00 89.69 93 VAL A C 1
ATOM 706 O O . VAL A 1 93 ? 11.454 -11.102 -15.371 1.00 89.69 93 VAL A O 1
ATOM 709 N N . TRP A 1 94 ? 12.664 -9.265 -15.797 1.00 91.38 94 TRP A N 1
ATOM 710 C CA . TRP A 1 94 ? 13.944 -9.724 -15.288 1.00 91.38 94 TRP A CA 1
ATOM 711 C C . TRP A 1 94 ? 14.391 -8.817 -14.155 1.00 91.38 94 TRP A C 1
ATOM 713 O O . TRP A 1 94 ? 14.070 -7.635 -14.151 1.00 91.38 94 TRP A O 1
ATOM 723 N N . VAL A 1 95 ? 15.157 -9.363 -13.217 1.00 90.31 95 VAL A N 1
ATOM 724 C CA . VAL A 1 95 ? 15.783 -8.622 -12.124 1.00 90.31 95 VAL A CA 1
ATOM 725 C C . VAL A 1 95 ? 17.282 -8.911 -12.083 1.00 90.31 95 VAL A C 1
ATOM 727 O O . VAL A 1 95 ? 17.707 -10.054 -12.291 1.00 90.31 95 VAL A O 1
ATOM 730 N N . ARG A 1 96 ? 18.088 -7.891 -11.789 1.00 87.00 96 ARG A N 1
ATOM 731 C CA . ARG A 1 96 ? 19.473 -8.048 -11.318 1.00 87.00 96 ARG A CA 1
ATOM 732 C C . ARG A 1 96 ? 19.664 -7.274 -10.018 1.00 87.00 96 ARG A C 1
ATOM 734 O O . ARG A 1 96 ? 19.090 -6.205 -9.847 1.00 87.00 96 ARG A O 1
ATOM 741 N N . ALA A 1 97 ? 20.472 -7.839 -9.126 1.00 79.31 97 ALA A N 1
ATOM 742 C CA . ALA A 1 97 ? 20.756 -7.291 -7.796 1.00 79.31 97 ALA A CA 1
ATOM 743 C C . ALA A 1 97 ? 22.071 -6.503 -7.708 1.00 79.31 97 ALA A C 1
ATOM 745 O O . ALA A 1 97 ? 22.428 -6.036 -6.637 1.00 79.31 97 ALA A O 1
ATOM 746 N N . THR A 1 98 ? 22.823 -6.428 -8.807 1.00 75.88 98 THR A N 1
ATOM 747 C CA . THR A 1 98 ? 24.020 -5.594 -8.955 1.00 75.88 98 THR A CA 1
ATOM 748 C C . THR A 1 98 ? 24.179 -5.233 -10.431 1.00 75.88 98 THR A C 1
ATOM 750 O O . THR A 1 98 ? 23.702 -5.972 -11.298 1.00 75.88 98 THR A O 1
ATOM 753 N N . ARG A 1 99 ? 24.896 -4.145 -10.750 1.00 70.94 99 ARG A N 1
ATOM 754 C CA . ARG A 1 99 ? 25.141 -3.697 -12.140 1.00 70.94 99 ARG A CA 1
ATOM 755 C C . ARG A 1 99 ? 25.783 -4.785 -13.015 1.00 70.94 99 ARG A C 1
ATOM 757 O O . ARG A 1 99 ? 25.421 -4.925 -14.182 1.00 70.94 99 ARG A O 1
ATOM 764 N N . THR A 1 100 ? 26.668 -5.594 -12.433 1.00 76.31 100 THR A N 1
ATOM 765 C CA . THR A 1 100 ? 27.378 -6.709 -13.091 1.00 76.31 100 THR A CA 1
ATOM 766 C C . THR A 1 100 ? 26.715 -8.074 -12.887 1.00 76.31 100 THR A C 1
ATOM 768 O O . THR A 1 100 ? 27.180 -9.081 -13.419 1.00 76.31 100 THR A O 1
ATOM 771 N N . GLY A 1 101 ? 25.638 -8.134 -12.104 1.00 79.00 101 GLY A N 1
ATOM 772 C CA . GLY A 1 101 ? 24.943 -9.369 -11.784 1.00 79.00 101 GLY A CA 1
ATOM 773 C C . GLY A 1 101 ? 24.204 -9.937 -12.991 1.00 79.00 101 GLY A C 1
ATOM 774 O O . GLY A 1 101 ? 23.671 -9.208 -13.827 1.00 79.00 101 GLY A O 1
ATOM 775 N N . ALA A 1 102 ? 24.127 -11.265 -13.059 1.00 86.38 102 ALA A N 1
ATOM 776 C CA . ALA A 1 102 ? 23.336 -11.932 -14.082 1.00 86.38 102 ALA A CA 1
ATOM 777 C C . ALA A 1 102 ? 21.843 -11.608 -13.914 1.00 86.38 102 ALA A C 1
ATOM 779 O O . ALA A 1 102 ? 21.296 -11.693 -12.810 1.00 86.38 102 ALA A O 1
ATOM 780 N N . TRP A 1 103 ? 21.178 -11.313 -15.030 1.00 89.50 103 TRP A N 1
ATOM 781 C CA . TRP A 1 103 ? 19.727 -11.187 -15.078 1.00 89.50 103 TRP A CA 1
ATOM 782 C C . TRP A 1 103 ? 19.064 -12.519 -14.746 1.00 89.50 103 TRP A C 1
ATOM 784 O O . TRP A 1 103 ? 19.346 -13.547 -15.365 1.00 89.50 103 TRP A O 1
ATOM 794 N N . LYS A 1 104 ? 18.132 -12.489 -13.799 1.00 89.38 104 LYS A N 1
ATOM 795 C CA . LYS A 1 104 ? 17.295 -13.633 -13.434 1.00 89.38 104 LYS A CA 1
ATOM 796 C C . LYS A 1 104 ? 15.838 -13.286 -13.716 1.00 89.38 104 LYS A C 1
ATOM 798 O O . LYS A 1 104 ? 15.487 -12.113 -13.625 1.00 89.38 104 LYS A O 1
ATOM 803 N N . PRO A 1 105 ? 14.979 -14.257 -14.064 1.00 87.81 105 PRO A N 1
ATOM 804 C CA . PRO A 1 105 ? 13.551 -13.992 -14.162 1.00 87.81 105 PRO A CA 1
ATOM 805 C C . PRO A 1 105 ? 13.065 -13.383 -12.847 1.00 87.81 105 PRO A C 1
ATOM 807 O O . PRO A 1 105 ? 13.293 -13.964 -11.781 1.00 87.81 105 PRO A O 1
ATOM 810 N N . ALA A 1 106 ? 12.421 -12.220 -12.921 1.00 81.12 106 ALA A N 1
ATOM 811 C CA . ALA A 1 106 ? 11.731 -11.663 -11.776 1.00 81.12 106 ALA A CA 1
ATOM 812 C C . ALA A 1 106 ? 10.525 -12.572 -11.535 1.00 81.12 106 ALA A C 1
ATOM 814 O O . ALA A 1 106 ? 9.554 -12.560 -12.288 1.00 81.12 106 ALA A O 1
ATOM 815 N N . ARG A 1 107 ? 10.625 -13.471 -10.553 1.00 65.75 107 ARG A N 1
ATOM 816 C CA . ARG A 1 107 ? 9.465 -14.262 -10.153 1.00 65.75 107 ARG A CA 1
ATOM 817 C C . ARG A 1 107 ? 8.500 -13.301 -9.475 1.00 65.75 107 ARG A C 1
ATOM 819 O O . ARG A 1 107 ? 8.849 -12.743 -8.437 1.00 65.75 107 ARG A O 1
ATOM 826 N N . ALA A 1 108 ? 7.294 -13.159 -10.023 1.00 50.34 108 ALA A N 1
ATOM 827 C CA . ALA A 1 108 ? 6.170 -12.768 -9.190 1.00 50.34 108 ALA A CA 1
ATOM 828 C C . ALA A 1 108 ? 6.171 -13.722 -7.979 1.00 50.34 108 ALA A C 1
ATOM 830 O O . ALA A 1 108 ? 6.349 -14.936 -8.176 1.00 50.34 108 ALA A O 1
ATOM 831 N N . PRO A 1 109 ? 6.055 -13.229 -6.734 1.00 42.41 109 PRO A N 1
ATOM 832 C CA . PRO A 1 109 ? 5.811 -14.124 -5.614 1.00 42.41 109 PRO A CA 1
ATOM 833 C C . PRO A 1 109 ? 4.624 -15.018 -5.982 1.00 42.41 109 PRO A C 1
ATOM 835 O O . PRO A 1 109 ? 3.685 -14.566 -6.639 1.00 42.41 109 PRO A O 1
ATOM 838 N N . SER A 1 110 ? 4.725 -16.305 -5.646 1.00 32.41 110 SER A N 1
ATOM 839 C CA . SER A 1 110 ? 3.744 -17.340 -5.978 1.00 32.41 110 SER A CA 1
ATOM 840 C C . SER A 1 110 ? 2.310 -16.809 -5.828 1.00 32.41 110 SER A C 1
ATOM 842 O O . SER A 1 110 ? 2.054 -16.117 -4.838 1.00 32.41 110 SER A O 1
ATOM 844 N N . PRO A 1 111 ? 1.347 -17.191 -6.693 1.00 34.47 111 PRO A N 1
ATOM 845 C CA . PRO A 1 111 ? -0.031 -16.695 -6.623 1.00 34.47 111 PRO A CA 1
ATOM 846 C C . PRO A 1 111 ? -0.796 -16.933 -5.299 1.00 34.47 111 PRO A C 1
ATOM 848 O O . PRO A 1 111 ? -1.970 -16.593 -5.202 1.00 34.47 111 PRO A O 1
ATOM 851 N N . GLY A 1 112 ? -0.158 -17.517 -4.281 1.00 33.62 112 GLY A N 1
ATOM 852 C CA . GLY A 1 112 ? -0.710 -17.829 -2.964 1.00 33.62 112 GLY A CA 1
ATOM 853 C C . GLY A 1 112 ? -0.104 -17.049 -1.793 1.00 33.62 112 GLY A C 1
ATOM 854 O O . GLY A 1 112 ? -0.336 -17.424 -0.649 1.00 33.62 112 GLY A O 1
ATOM 855 N N . THR A 1 113 ? 0.682 -15.992 -2.019 1.00 34.91 113 THR A N 1
ATOM 856 C CA . THR A 1 113 ? 1.173 -15.133 -0.919 1.00 34.91 113 THR A CA 1
ATOM 857 C C . THR A 1 113 ? 1.078 -13.664 -1.305 1.00 34.91 113 THR A C 1
ATOM 859 O O . THR A 1 113 ? 2.047 -12.917 -1.284 1.00 34.91 113 THR A O 1
ATOM 862 N N . TYR A 1 114 ? -0.126 -13.246 -1.688 1.00 34.25 114 TYR A N 1
ATOM 863 C CA . TYR A 1 114 ? -0.478 -11.836 -1.703 1.00 34.25 114 TYR A CA 1
ATOM 864 C C . TYR A 1 114 ? -1.232 -11.550 -0.421 1.00 34.25 114 TYR A C 1
ATOM 866 O O . TYR A 1 114 ? -2.404 -11.901 -0.290 1.00 34.25 114 TYR A O 1
ATOM 874 N N . ILE A 1 115 ? -0.569 -10.879 0.508 1.00 38.62 115 ILE A N 1
ATOM 875 C CA . ILE A 1 115 ? -1.303 -10.063 1.452 1.00 38.62 115 ILE A CA 1
ATOM 876 C C . ILE A 1 115 ? -1.876 -8.925 0.601 1.00 38.62 115 ILE A C 1
ATOM 878 O O . ILE A 1 115 ? -1.147 -8.042 0.149 1.00 38.62 115 ILE A O 1
ATOM 882 N N . ARG A 1 116 ? -3.179 -8.968 0.298 1.00 39.75 116 ARG A N 1
ATOM 883 C CA . ARG A 1 116 ? -3.886 -7.709 0.073 1.00 39.75 116 ARG A CA 1
ATOM 884 C C . ARG A 1 116 ? -3.636 -6.924 1.356 1.00 39.75 116 ARG A C 1
ATOM 886 O O . ARG A 1 116 ? -3.910 -7.425 2.435 1.00 39.75 116 ARG A O 1
ATOM 893 N N . LEU A 1 117 ? -3.070 -5.735 1.257 1.00 48.06 117 LEU A N 1
ATOM 894 C CA . LEU A 1 117 ? -3.211 -4.765 2.328 1.00 48.06 117 LEU A CA 1
ATOM 895 C C . LEU A 1 117 ? -4.379 -3.873 1.915 1.00 48.06 117 LEU A C 1
ATOM 897 O O . LEU A 1 117 ? -4.170 -2.872 1.236 1.00 48.06 117 LEU A O 1
ATOM 901 N N . PRO A 1 118 ? -5.635 -4.240 2.232 1.00 55.88 118 PRO A N 1
ATOM 902 C CA . PRO A 1 118 ? -6.775 -3.360 1.994 1.00 55.88 118 PRO A CA 1
ATOM 903 C C . PRO A 1 118 ? -6.752 -2.150 2.936 1.00 55.88 118 PRO A C 1
ATOM 905 O O . PRO A 1 118 ? -7.613 -1.277 2.846 1.00 55.88 118 PRO A O 1
ATOM 908 N N . VAL A 1 119 ? -5.784 -2.092 3.850 1.00 62.50 119 VAL A N 1
ATOM 909 C CA . VAL A 1 119 ? -5.661 -1.081 4.888 1.00 62.50 119 VAL A CA 1
ATOM 910 C C . VAL A 1 119 ? -4.597 -0.065 4.478 1.00 62.50 119 VAL A C 1
ATOM 912 O O . VAL A 1 119 ? -3.427 -0.407 4.329 1.00 62.50 119 VAL A O 1
ATOM 915 N N . LYS A 1 120 ? -5.028 1.180 4.258 1.00 72.69 120 LYS A N 1
ATOM 916 C CA . LYS A 1 120 ? -4.149 2.314 3.952 1.00 72.69 120 LYS A CA 1
ATOM 917 C C . LYS A 1 120 ? -3.559 2.875 5.246 1.00 72.69 120 LYS A C 1
ATOM 919 O O . LYS A 1 120 ? -4.221 2.840 6.281 1.00 72.69 120 LYS A O 1
ATOM 924 N N . VAL A 1 121 ? -2.364 3.454 5.171 1.00 77.00 121 VAL A N 1
ATOM 925 C CA . VAL A 1 121 ? -1.866 4.336 6.237 1.00 77.00 121 VAL A CA 1
ATOM 926 C C . VAL A 1 121 ? -2.867 5.478 6.447 1.00 77.00 121 VAL A C 1
ATOM 928 O O . VAL A 1 121 ? -3.468 5.970 5.491 1.00 77.00 121 VAL A O 1
ATOM 931 N N . GLY A 1 122 ? -3.101 5.839 7.703 1.00 74.69 122 GLY A N 1
ATOM 932 C CA . GLY A 1 122 ? -4.137 6.764 8.149 1.00 74.69 122 GLY A CA 1
ATOM 933 C C . GLY A 1 122 ? -5.527 6.139 8.288 1.00 74.69 122 GLY A C 1
ATOM 934 O O . GLY A 1 122 ? -6.415 6.788 8.836 1.00 74.69 122 GLY A O 1
ATOM 935 N N . ALA A 1 123 ? -5.747 4.898 7.834 1.00 79.56 123 ALA A N 1
ATOM 936 C CA . ALA A 1 123 ? -7.039 4.247 8.015 1.00 79.56 123 ALA A CA 1
ATOM 937 C C . ALA A 1 123 ? -7.305 3.977 9.498 1.00 79.56 123 ALA A C 1
ATOM 939 O O . ALA A 1 123 ? -6.432 3.484 10.213 1.00 79.56 123 ALA A O 1
ATOM 940 N N . VAL A 1 124 ? -8.537 4.242 9.924 1.00 82.69 124 VAL A N 1
ATOM 941 C CA . VAL A 1 124 ? -9.034 3.840 11.239 1.00 82.69 124 VAL A CA 1
ATOM 942 C C . VAL A 1 124 ? -9.663 2.455 11.103 1.00 82.69 124 VAL A C 1
ATOM 944 O O . VAL A 1 124 ? -10.496 2.208 10.231 1.00 82.69 124 VAL A O 1
ATOM 947 N N . LEU A 1 125 ? -9.188 1.524 11.917 1.00 81.81 125 LEU A N 1
ATOM 948 C CA . LEU A 1 125 ? -9.691 0.171 12.065 1.00 81.81 125 LEU A CA 1
ATOM 949 C C . LEU A 1 125 ? -10.708 0.128 13.212 1.00 81.81 125 LEU A C 1
ATOM 951 O O . LEU A 1 125 ? -10.571 0.890 14.177 1.00 81.81 125 LEU A O 1
ATOM 955 N N . PRO A 1 126 ? -11.675 -0.806 13.159 1.00 79.94 126 PRO A N 1
ATOM 956 C CA . PRO A 1 126 ? -12.522 -1.115 14.304 1.00 79.94 126 PRO A CA 1
ATOM 957 C C . PRO A 1 126 ? -11.682 -1.346 15.563 1.00 79.94 126 PRO A C 1
ATOM 959 O O . PRO A 1 126 ? -10.613 -1.969 15.506 1.00 79.94 126 PRO A O 1
ATOM 962 N N . GLY A 1 127 ? -12.138 -0.779 16.677 1.00 75.31 127 GLY A N 1
ATOM 963 C CA . GLY A 1 127 ? -11.376 -0.737 17.929 1.00 75.31 127 GLY A CA 1
ATOM 964 C C . GLY A 1 127 ? -10.586 0.532 18.150 1.00 75.31 127 GLY A C 1
ATOM 965 O O . GLY A 1 127 ? -9.767 0.571 19.056 1.00 75.31 127 GLY A O 1
ATOM 966 N N . GLY A 1 128 ? -10.834 1.565 17.343 1.00 79.12 128 GLY A N 1
ATOM 967 C CA . GLY A 1 128 ? -10.205 2.868 17.530 1.00 79.12 128 GLY A CA 1
ATOM 968 C C . GLY A 1 128 ? -8.709 2.854 17.234 1.00 79.12 128 GLY A C 1
ATOM 969 O O . GLY A 1 128 ? -7.989 3.696 17.756 1.00 79.12 128 GLY A O 1
ATOM 970 N N . LEU A 1 129 ? -8.241 1.918 16.403 1.00 84.44 129 LEU A N 1
ATOM 971 C CA . LEU A 1 129 ? -6.839 1.835 16.006 1.00 84.44 129 LEU A CA 1
ATOM 972 C C . LEU A 1 129 ? -6.620 2.563 14.688 1.00 84.44 129 LEU A C 1
ATOM 974 O O . LEU A 1 129 ? -7.272 2.256 13.695 1.00 84.44 129 LEU A O 1
ATOM 978 N N . ARG A 1 130 ? -5.672 3.488 14.633 1.00 85.19 130 ARG A N 1
ATOM 979 C CA . ARG A 1 130 ? -5.215 4.113 13.395 1.00 85.19 130 ARG A CA 1
ATOM 980 C C . ARG A 1 130 ? -3.985 3.385 12.879 1.00 85.19 130 ARG A C 1
ATOM 982 O O . ARG A 1 130 ? -3.080 3.081 13.643 1.00 85.19 130 ARG A O 1
ATOM 989 N N . VAL A 1 131 ? -3.926 3.145 11.574 1.00 85.81 131 VAL A N 1
ATOM 990 C CA . VAL A 1 131 ? -2.715 2.631 10.926 1.00 85.81 131 VAL A CA 1
ATOM 991 C C . VAL A 1 131 ? -1.729 3.762 10.696 1.00 85.81 131 VAL A C 1
ATOM 993 O O . VAL A 1 131 ? -1.988 4.645 9.887 1.00 85.81 131 VAL A O 1
ATOM 996 N N . ASP A 1 132 ? -0.586 3.723 11.367 1.00 81.12 132 ASP A N 1
ATOM 997 C CA . ASP A 1 132 ? 0.443 4.758 11.252 1.00 81.12 132 ASP A CA 1
ATOM 998 C C . ASP A 1 132 ? 1.484 4.424 10.184 1.00 81.12 132 ASP A C 1
ATOM 1000 O O . ASP A 1 132 ? 1.985 5.322 9.511 1.00 81.12 132 ASP A O 1
ATOM 1004 N N . ALA A 1 133 ? 1.799 3.139 10.003 1.00 78.94 133 ALA A N 1
ATOM 1005 C CA . ALA A 1 133 ? 2.760 2.697 8.999 1.00 78.94 133 ALA A CA 1
ATOM 1006 C C . ALA A 1 133 ? 2.525 1.245 8.565 1.00 78.94 133 ALA A C 1
ATOM 1008 O O . ALA A 1 133 ? 1.903 0.445 9.269 1.00 78.94 133 ALA A O 1
ATOM 1009 N N . VAL A 1 134 ? 3.065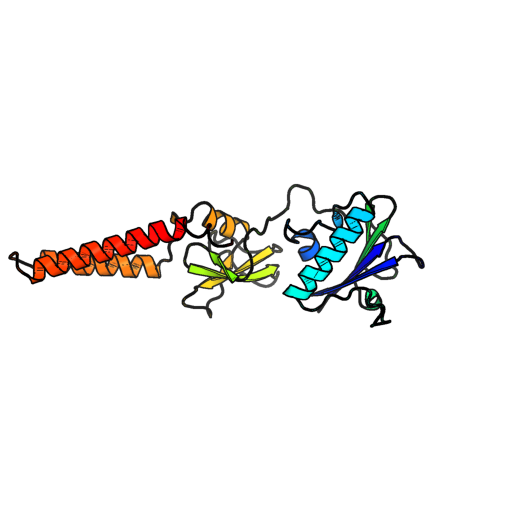 0.909 7.395 1.00 79.75 134 VAL A N 1
ATOM 1010 C CA . VAL A 1 134 ? 3.202 -0.465 6.907 1.00 79.75 134 VAL A CA 1
ATOM 1011 C C . VAL A 1 134 ? 4.690 -0.767 6.841 1.00 79.75 134 VAL A C 1
ATOM 1013 O O . VAL A 1 134 ? 5.424 -0.086 6.132 1.00 79.75 134 VAL A O 1
ATOM 1016 N N . GLU A 1 135 ? 5.133 -1.778 7.575 1.00 74.81 135 GLU A N 1
ATOM 1017 C CA . GLU A 1 135 ? 6.554 -2.093 7.737 1.00 74.81 135 GLU A CA 1
ATOM 1018 C C . GLU A 1 135 ? 6.778 -3.606 7.630 1.00 74.81 135 GLU A C 1
ATOM 1020 O O . GLU A 1 135 ? 5.836 -4.397 7.673 1.00 74.81 135 GLU A O 1
ATOM 1025 N N . LEU A 1 136 ? 8.032 -4.036 7.503 1.00 69.19 136 LEU A N 1
ATOM 1026 C CA . LEU A 1 136 ? 8.411 -5.427 7.744 1.00 69.19 136 LEU A CA 1
ATOM 1027 C C . LEU A 1 136 ? 8.858 -5.582 9.190 1.00 69.19 136 LEU A C 1
ATOM 1029 O O . LEU A 1 136 ? 9.686 -4.811 9.671 1.00 69.19 136 LEU A O 1
ATOM 1033 N N . ALA A 1 137 ? 8.336 -6.602 9.867 1.00 70.25 137 ALA A N 1
ATOM 1034 C CA . ALA A 1 137 ? 8.772 -6.915 11.215 1.00 70.25 137 ALA A CA 1
ATOM 1035 C C . ALA A 1 137 ? 10.269 -7.277 11.221 1.00 70.25 137 ALA A C 1
ATOM 1037 O O . ALA A 1 137 ? 10.766 -8.069 10.407 1.00 70.25 137 ALA A O 1
ATOM 1038 N N . ASP A 1 138 ? 11.002 -6.627 12.124 1.00 63.50 138 ASP A N 1
ATOM 1039 C CA . ASP A 1 138 ? 12.448 -6.753 12.227 1.00 63.50 138 ASP A CA 1
ATOM 1040 C C . ASP A 1 138 ? 12.826 -8.025 13.001 1.00 63.50 138 ASP A C 1
ATOM 1042 O O . ASP A 1 138 ? 12.243 -8.348 14.035 1.00 63.50 138 ASP A O 1
ATOM 1046 N N . ARG A 1 139 ? 13.856 -8.741 12.535 1.00 54.16 139 ARG A N 1
ATOM 1047 C CA . ARG A 1 139 ? 14.287 -10.036 13.098 1.00 54.16 139 ARG A CA 1
ATOM 1048 C C . ARG A 1 139 ? 14.763 -9.957 14.550 1.00 54.16 139 ARG A C 1
ATOM 1050 O O . ARG A 1 139 ? 14.897 -10.998 15.187 1.00 54.16 139 ARG A O 1
ATOM 1057 N N . GLY A 1 140 ? 15.088 -8.760 15.032 1.00 54.97 140 GLY A N 1
ATOM 1058 C CA . GLY A 1 140 ? 15.602 -8.534 16.381 1.00 54.97 140 GLY A CA 1
ATOM 1059 C C . GLY A 1 140 ? 14.533 -8.240 17.432 1.00 54.97 140 GLY A C 1
ATOM 1060 O O . GLY A 1 140 ? 14.868 -8.204 18.614 1.00 54.97 140 GLY A O 1
ATOM 1061 N N . ARG A 1 141 ? 13.272 -8.013 17.039 1.00 61.38 141 ARG A N 1
ATOM 1062 C CA . ARG A 1 141 ? 12.217 -7.606 17.972 1.00 61.38 141 ARG A CA 1
ATOM 1063 C C . ARG A 1 141 ? 11.269 -8.758 18.282 1.00 61.38 141 ARG A C 1
ATOM 1065 O O . ARG A 1 141 ? 10.774 -9.433 17.389 1.00 61.38 141 ARG A O 1
ATOM 1072 N N . THR A 1 142 ? 10.973 -8.950 19.563 1.00 69.38 142 THR A N 1
ATOM 1073 C CA . THR A 1 142 ? 9.959 -9.894 20.062 1.00 69.38 142 THR A CA 1
ATOM 1074 C C . THR A 1 142 ? 8.565 -9.269 20.033 1.00 69.38 142 THR A C 1
ATOM 1076 O O . THR A 1 142 ? 7.813 -9.368 21.001 1.00 69.38 142 THR A O 1
ATOM 1079 N N . GLU A 1 143 ? 8.242 -8.553 18.961 1.00 79.94 143 GLU A N 1
ATOM 1080 C CA . GLU A 1 143 ? 6.928 -7.935 18.817 1.00 79.94 143 GLU A CA 1
ATOM 1081 C C . GLU A 1 143 ? 5.893 -9.027 18.526 1.00 79.94 143 GLU A C 1
ATOM 1083 O O . GLU A 1 143 ? 6.160 -10.006 17.820 1.00 79.94 143 GLU A O 1
ATOM 1088 N N . GLN A 1 144 ? 4.713 -8.882 19.118 1.00 86.75 144 GLN A N 1
ATOM 1089 C CA . GLN A 1 144 ? 3.592 -9.793 18.929 1.00 86.75 144 GLN A CA 1
ATOM 1090 C C . GLN A 1 144 ? 2.465 -9.044 18.240 1.00 86.75 144 GLN A C 1
ATOM 1092 O O . GLN A 1 144 ? 2.255 -7.858 18.477 1.00 86.75 144 GLN A O 1
ATOM 1097 N N . CYS A 1 145 ? 1.739 -9.750 17.382 1.00 86.94 145 CYS A N 1
ATOM 1098 C CA . CYS A 1 145 ? 0.513 -9.218 16.816 1.00 86.94 145 CYS A CA 1
ATOM 1099 C C . CYS A 1 145 ? -0.518 -9.007 17.929 1.00 86.94 145 CYS A C 1
ATOM 1101 O O . CYS A 1 145 ? -0.877 -9.977 18.599 1.00 86.94 145 CYS A O 1
ATOM 1103 N N . LEU A 1 146 ? -1.032 -7.785 18.060 1.00 87.19 146 LEU A N 1
ATOM 1104 C CA . LEU A 1 146 ? -2.012 -7.389 19.073 1.00 87.19 146 LEU A CA 1
ATOM 1105 C C . LEU A 1 146 ? -3.229 -8.330 19.118 1.00 87.19 146 LEU A C 1
ATOM 1107 O O . LEU A 1 146 ? -3.654 -8.748 20.189 1.00 87.19 146 LEU A O 1
ATOM 1111 N N . ASP A 1 147 ? -3.753 -8.735 17.957 1.00 83.50 147 ASP A N 1
ATOM 1112 C CA . ASP A 1 147 ? -5.001 -9.513 17.893 1.00 83.50 147 ASP A CA 1
ATOM 1113 C C . ASP A 1 147 ? -4.829 -11.013 18.121 1.00 83.50 147 ASP A C 1
ATOM 1115 O O . ASP A 1 147 ? -5.732 -11.676 18.627 1.00 83.50 147 ASP A O 1
ATOM 1119 N N . CYS A 1 148 ? -3.723 -11.596 17.657 1.00 81.94 148 CYS A N 1
ATOM 1120 C CA . CYS A 1 148 ? -3.546 -13.051 17.699 1.00 81.94 148 CYS A CA 1
ATOM 1121 C C . CYS A 1 148 ? -2.447 -13.514 18.656 1.00 81.94 148 CYS A C 1
ATOM 1123 O O . CYS A 1 148 ? -2.247 -14.722 18.789 1.00 81.94 148 CYS A O 1
ATOM 1125 N N . GLY A 1 149 ? -1.713 -12.583 19.273 1.00 82.38 149 GLY A N 1
ATOM 1126 C CA . GLY A 1 149 ? -0.608 -12.846 20.198 1.00 82.38 149 GLY A CA 1
ATOM 1127 C C . GLY A 1 149 ? 0.583 -13.579 19.575 1.00 82.38 149 GLY A C 1
ATOM 1128 O O . GLY A 1 149 ? 1.507 -13.983 20.276 1.00 82.38 149 GLY A O 1
ATOM 1129 N N . ARG A 1 150 ? 0.582 -13.816 18.256 1.00 81.31 150 ARG A N 1
ATOM 1130 C CA . ARG A 1 150 ? 1.678 -14.530 17.593 1.00 81.31 150 ARG A CA 1
ATOM 1131 C C . ARG A 1 150 ? 2.884 -13.618 17.449 1.00 81.31 150 ARG A C 1
ATOM 1133 O O . ARG A 1 150 ? 2.744 -12.469 17.033 1.00 81.31 150 ARG A O 1
ATOM 1140 N N . LEU A 1 151 ? 4.056 -14.177 17.737 1.00 81.56 151 LEU A N 1
ATOM 1141 C CA . LEU A 1 151 ? 5.339 -13.530 17.486 1.00 81.56 151 LEU A CA 1
ATOM 1142 C C . LEU A 1 151 ? 5.503 -13.236 15.999 1.00 81.56 151 LEU A C 1
ATOM 1144 O O . LEU A 1 151 ? 5.245 -14.096 15.154 1.00 81.56 151 LEU A O 1
ATOM 1148 N N . LEU A 1 152 ? 5.951 -12.020 15.721 1.00 77.62 152 LEU A N 1
ATOM 1149 C CA . LEU A 1 152 ? 6.137 -11.510 14.377 1.00 77.62 152 LEU A CA 1
ATOM 1150 C C . LEU A 1 152 ? 7.517 -11.904 13.854 1.00 77.62 152 LEU A C 1
ATOM 1152 O O . LEU A 1 152 ? 8.528 -11.784 14.545 1.00 77.62 152 LEU A O 1
ATOM 1156 N N . GLY A 1 153 ? 7.540 -12.440 12.635 1.00 73.38 153 GLY A N 1
ATOM 1157 C CA . GLY A 1 153 ? 8.762 -12.878 11.958 1.00 73.38 153 GLY A CA 1
ATOM 1158 C C . GLY A 1 153 ? 9.199 -11.923 10.848 1.00 73.38 153 GLY A C 1
ATOM 1159 O O . GLY A 1 153 ? 9.064 -10.715 10.948 1.00 73.38 153 GLY A O 1
ATOM 1160 N N . ARG A 1 154 ? 9.700 -12.477 9.734 1.00 68.75 154 ARG A N 1
ATOM 1161 C CA . ARG A 1 154 ? 9.928 -11.719 8.488 1.00 68.75 154 ARG A CA 1
ATOM 1162 C C . ARG A 1 154 ? 8.635 -11.596 7.689 1.00 68.75 154 ARG A C 1
ATOM 1164 O O . ARG A 1 154 ? 8.493 -12.205 6.630 1.00 68.75 154 ARG A O 1
ATOM 1171 N N . GLU A 1 155 ? 7.684 -10.856 8.222 1.00 70.19 155 GLU A N 1
ATOM 1172 C CA . GLU A 1 155 ? 6.403 -10.628 7.567 1.00 70.19 155 GLU A CA 1
ATOM 1173 C C . GLU A 1 155 ? 6.038 -9.149 7.568 1.00 70.19 155 GLU A C 1
ATOM 1175 O O . GLU A 1 155 ? 6.537 -8.369 8.378 1.00 70.19 155 GLU A O 1
ATOM 1180 N N . THR A 1 156 ? 5.193 -8.763 6.615 1.00 74.50 156 THR A N 1
ATOM 1181 C CA . THR A 1 156 ? 4.627 -7.418 6.564 1.00 74.50 156 THR A CA 1
ATOM 1182 C C . THR A 1 156 ? 3.657 -7.238 7.720 1.00 74.50 156 THR A C 1
ATOM 1184 O O . THR A 1 156 ? 2.808 -8.099 7.963 1.00 74.50 156 THR A O 1
ATOM 1187 N N . VAL A 1 157 ? 3.766 -6.106 8.399 1.00 83.38 157 VAL A N 1
ATOM 1188 C CA . VAL A 1 157 ? 2.982 -5.746 9.571 1.00 83.38 157 VAL A CA 1
ATOM 1189 C C . VAL A 1 157 ? 2.471 -4.315 9.469 1.00 83.38 157 VAL A C 1
ATOM 1191 O O . VAL A 1 157 ? 2.995 -3.488 8.725 1.00 83.38 157 VAL A O 1
ATOM 1194 N N . LEU A 1 158 ? 1.412 -4.039 10.217 1.00 85.88 158 LEU A N 1
ATOM 1195 C CA . LEU A 1 158 ? 0.828 -2.720 10.380 1.00 85.88 158 LEU A CA 1
ATOM 1196 C C . LEU A 1 158 ? 1.245 -2.174 11.738 1.00 85.88 158 LEU A C 1
ATOM 1198 O O . LEU A 1 158 ? 0.948 -2.800 12.754 1.00 85.88 158 LEU A O 1
ATOM 1202 N N . ARG A 1 159 ? 1.898 -1.013 11.755 1.00 88.56 159 ARG A N 1
ATOM 1203 C CA . ARG A 1 159 ? 2.044 -0.222 12.978 1.00 88.56 159 ARG A CA 1
ATOM 1204 C C . ARG A 1 159 ? 0.741 0.506 13.211 1.00 88.56 159 ARG A C 1
ATOM 1206 O O . ARG A 1 159 ? 0.252 1.191 12.308 1.00 88.56 159 ARG A O 1
ATOM 1213 N N . VAL A 1 160 ? 0.185 0.325 14.395 1.00 89.38 160 VAL A N 1
ATOM 1214 C CA . VAL A 1 160 ? -1.085 0.926 14.766 1.00 89.38 160 VAL A CA 1
ATOM 1215 C C . VAL A 1 160 ? -0.972 1.619 16.108 1.00 89.38 160 VAL A C 1
ATOM 1217 O O . VAL A 1 160 ? -0.217 1.177 16.968 1.00 89.38 160 VAL A O 1
ATOM 1220 N N . SER A 1 161 ? -1.737 2.684 16.278 1.00 87.19 161 SER A N 1
ATOM 1221 C CA . SER A 1 161 ? -1.895 3.376 17.551 1.00 87.19 161 SER A CA 1
ATOM 1222 C C . SER A 1 161 ? -3.365 3.576 17.860 1.00 87.19 161 SER A C 1
ATOM 1224 O O . SER A 1 161 ? -4.201 3.622 16.954 1.00 87.19 161 SER A O 1
ATOM 1226 N N . GLU A 1 162 ? -3.703 3.707 19.136 1.00 84.50 162 GLU A N 1
ATOM 1227 C CA . GLU A 1 162 ? -5.042 4.142 19.505 1.00 84.50 162 GLU A CA 1
ATOM 1228 C C . GLU A 1 162 ? -5.249 5.607 19.103 1.00 84.50 162 GLU A C 1
ATOM 1230 O O . GLU A 1 162 ? -4.403 6.471 19.335 1.00 84.50 162 GLU A O 1
ATOM 1235 N N . VAL A 1 163 ? -6.415 5.923 18.534 1.00 77.19 163 VAL A N 1
ATOM 1236 C CA . VAL A 1 163 ? -6.772 7.288 18.106 1.00 77.19 163 VAL A CA 1
ATOM 1237 C C . VAL A 1 163 ? -6.702 8.287 19.275 1.00 77.19 163 VAL A C 1
ATOM 1239 O O . VAL A 1 163 ? -6.395 9.457 19.053 1.00 77.19 163 VAL A O 1
ATOM 1242 N N . GLY A 1 164 ? -6.950 7.831 20.509 1.00 72.31 164 GLY A N 1
ATOM 1243 C CA . GLY A 1 164 ? -6.847 8.636 21.732 1.00 72.31 164 GLY A CA 1
ATOM 1244 C C . GLY A 1 164 ? -5.475 8.615 22.420 1.00 72.31 164 GLY A C 1
ATOM 1245 O O . GLY A 1 164 ? -5.245 9.439 23.302 1.00 72.31 164 GLY A O 1
ATOM 1246 N N . ALA A 1 165 ? -4.573 7.714 22.022 1.00 74.56 165 ALA A N 1
ATOM 1247 C CA . ALA A 1 165 ? -3.258 7.521 22.635 1.00 74.56 165 ALA A CA 1
ATOM 1248 C C . ALA A 1 165 ? -2.203 7.181 21.556 1.00 74.56 165 ALA A C 1
ATOM 1250 O O . ALA A 1 165 ? -1.750 6.042 21.452 1.00 74.56 165 ALA A O 1
ATOM 1251 N N . PRO A 1 166 ? -1.788 8.164 20.731 1.00 73.38 166 PRO A N 1
ATOM 1252 C CA . PRO A 1 166 ? -0.920 7.935 19.569 1.00 73.38 166 PRO A CA 1
ATOM 1253 C C . PRO A 1 166 ? 0.519 7.509 19.918 1.00 73.38 166 PRO A C 1
ATOM 1255 O O . PRO A 1 166 ? 1.282 7.113 19.032 1.00 73.38 166 PRO A O 1
ATOM 1258 N N . ASP A 1 167 ? 0.907 7.635 21.188 1.00 73.81 167 ASP A N 1
ATOM 1259 C CA . ASP A 1 167 ? 2.248 7.309 21.673 1.00 73.81 167 ASP A CA 1
ATOM 1260 C C . ASP A 1 167 ? 2.431 5.802 21.923 1.00 73.81 167 ASP A C 1
ATOM 1262 O O . ASP A 1 167 ? 3.561 5.306 21.887 1.00 73.81 167 ASP A O 1
ATOM 1266 N N . GLU A 1 168 ? 1.337 5.056 22.109 1.00 69.44 168 GLU A N 1
ATOM 1267 C CA . GLU A 1 168 ? 1.359 3.598 22.212 1.00 69.44 168 GLU A CA 1
ATOM 1268 C C . GLU A 1 168 ? 1.265 2.987 20.813 1.00 69.44 168 GLU A C 1
ATOM 1270 O O . GLU A 1 168 ? 0.286 3.166 20.087 1.00 69.44 168 GLU A O 1
ATOM 1275 N N . ARG A 1 169 ? 2.341 2.307 20.401 1.00 79.00 169 ARG A N 1
ATOM 1276 C CA . ARG A 1 169 ? 2.461 1.714 19.066 1.00 79.00 169 ARG A CA 1
ATOM 1277 C C . ARG A 1 169 ? 2.463 0.204 19.151 1.00 79.00 169 ARG A C 1
ATOM 1279 O O . ARG A 1 169 ? 3.486 -0.409 19.460 1.00 79.00 169 ARG A O 1
ATOM 1286 N N . ASP A 1 170 ? 1.339 -0.369 18.771 1.00 88.31 170 ASP A N 1
ATOM 1287 C CA . ASP A 1 170 ? 1.164 -1.798 18.614 1.00 88.31 170 ASP A CA 1
ATOM 1288 C C . ASP A 1 170 ? 1.431 -2.245 17.180 1.00 88.31 170 ASP A C 1
ATOM 1290 O O . ASP A 1 170 ? 1.646 -1.456 16.249 1.00 88.31 170 ASP A O 1
ATOM 1294 N N . VAL A 1 171 ? 1.439 -3.564 17.005 1.00 88.38 171 VAL A N 1
ATOM 1295 C CA . VAL A 1 171 ? 1.665 -4.193 15.712 1.00 88.38 171 VAL A CA 1
ATOM 1296 C C . VAL A 1 171 ? 0.536 -5.157 15.390 1.00 88.38 171 VAL A C 1
ATOM 1298 O O . VAL A 1 171 ? 0.147 -5.979 16.215 1.00 88.38 171 VAL A O 1
ATOM 1301 N N . LEU A 1 172 ? 0.027 -5.095 14.164 1.00 87.12 172 LEU A N 1
ATOM 1302 C CA . LEU A 1 172 ? -0.990 -6.007 13.655 1.00 87.12 172 LEU A CA 1
ATOM 1303 C C . LEU A 1 172 ? -0.505 -6.737 12.412 1.00 87.12 172 LEU A C 1
ATOM 1305 O O . LEU A 1 172 ? 0.119 -6.164 11.518 1.00 87.12 172 LEU A O 1
ATOM 1309 N N . HIS A 1 173 ? -0.887 -8.008 12.296 1.00 84.69 173 HIS A N 1
ATOM 1310 C CA . HIS A 1 173 ? -0.855 -8.663 10.996 1.00 84.69 173 HIS A CA 1
ATOM 1311 C C . HIS A 1 173 ? -1.856 -7.984 10.059 1.00 84.69 173 HIS A C 1
ATOM 1313 O O . HIS A 1 173 ? -2.988 -7.711 10.469 1.00 84.69 173 HIS A O 1
ATOM 1319 N N . PRO A 1 174 ? -1.522 -7.839 8.770 1.00 79.62 174 PRO A N 1
ATOM 1320 C CA . PRO A 1 174 ? -2.457 -7.368 7.756 1.00 79.62 174 PRO A CA 1
ATOM 1321 C C . PRO A 1 174 ? -3.774 -8.152 7.747 1.00 79.62 174 PRO A C 1
ATOM 1323 O O . PRO A 1 174 ? -4.850 -7.566 7.694 1.00 79.62 174 PRO A O 1
ATOM 1326 N N . ARG A 1 175 ? -3.695 -9.480 7.905 1.00 76.50 175 ARG A N 1
ATOM 1327 C CA . ARG A 1 175 ? -4.866 -10.364 7.973 1.00 76.50 175 ARG A CA 1
ATOM 1328 C C . ARG A 1 175 ? -5.699 -10.163 9.245 1.00 76.50 175 ARG A C 1
ATOM 1330 O O . ARG A 1 175 ? -6.908 -10.368 9.224 1.00 76.50 175 ARG A O 1
ATOM 1337 N N . CYS A 1 176 ? -5.073 -9.787 10.359 1.00 82.31 176 CYS A N 1
ATOM 1338 C CA . CYS A 1 176 ? -5.801 -9.458 11.585 1.00 82.31 176 CYS A CA 1
ATOM 1339 C C . CYS A 1 176 ? -6.560 -8.140 11.418 1.00 82.31 176 CYS A C 1
ATOM 1341 O O . CYS A 1 176 ? -7.751 -8.090 11.702 1.00 82.31 176 CYS A O 1
ATOM 1343 N N . ALA A 1 177 ? -5.928 -7.125 10.826 1.00 82.94 177 ALA A N 1
ATOM 1344 C CA . ALA A 1 177 ? -6.602 -5.873 10.495 1.00 82.94 177 ALA A CA 1
ATOM 1345 C C . ALA A 1 177 ? -7.740 -6.046 9.468 1.00 82.94 177 ALA A C 1
ATOM 1347 O O . ALA A 1 177 ? -8.775 -5.394 9.584 1.00 82.94 177 ALA A O 1
ATOM 1348 N N . GLU A 1 178 ? -7.595 -6.949 8.493 1.00 77.62 178 GLU A N 1
ATOM 1349 C CA . GLU A 1 178 ? -8.699 -7.358 7.611 1.00 77.62 178 GLU A CA 1
ATOM 1350 C C . GLU A 1 178 ? -9.855 -7.966 8.401 1.00 77.62 178 GLU A C 1
ATOM 1352 O O . GLU A 1 178 ? -11.000 -7.543 8.253 1.00 77.62 178 GLU A O 1
ATOM 1357 N N . ARG A 1 179 ? -9.550 -8.907 9.298 1.00 77.62 179 ARG A N 1
ATOM 1358 C CA . ARG A 1 179 ? -10.555 -9.558 10.138 1.00 77.62 179 ARG A CA 1
ATOM 1359 C C . ARG A 1 179 ? -11.303 -8.563 11.023 1.00 77.62 179 ARG A C 1
ATOM 1361 O O . ARG A 1 179 ? -12.503 -8.735 11.221 1.00 77.62 179 ARG A O 1
ATOM 1368 N N . ARG A 1 180 ? -10.627 -7.514 11.509 1.00 80.62 180 ARG A N 1
ATOM 1369 C CA . ARG A 1 180 ? -11.280 -6.403 12.217 1.00 80.62 180 ARG A CA 1
ATOM 1370 C C . ARG A 1 180 ? -12.349 -5.737 11.357 1.00 80.62 180 ARG A C 1
ATOM 1372 O O . ARG A 1 180 ? -13.433 -5.487 11.854 1.00 80.62 180 ARG A O 1
ATOM 1379 N N . ARG A 1 181 ? -12.088 -5.500 10.069 1.00 72.12 181 ARG A N 1
ATOM 1380 C CA . ARG A 1 181 ? -13.076 -4.914 9.143 1.00 72.12 181 ARG A CA 1
ATOM 1381 C C . ARG A 1 181 ? -14.205 -5.869 8.769 1.00 72.12 181 ARG A C 1
ATOM 1383 O O . ARG A 1 181 ? -15.331 -5.428 8.594 1.00 72.12 181 ARG A O 1
ATOM 1390 N N . GLU A 1 182 ? -13.910 -7.160 8.637 1.00 71.50 182 GLU A N 1
ATOM 1391 C CA . GLU A 1 182 ? -14.925 -8.178 8.331 1.00 71.50 182 GLU A CA 1
ATOM 1392 C C . GLU A 1 182 ? -15.869 -8.429 9.514 1.00 71.50 182 GLU A C 1
ATOM 1394 O O . GLU A 1 182 ? -17.036 -8.762 9.317 1.00 71.50 182 GLU A O 1
ATOM 1399 N N . ILE A 1 183 ? -15.369 -8.278 10.745 1.00 70.50 183 ILE A N 1
ATOM 1400 C CA . ILE A 1 183 ? -16.126 -8.513 11.979 1.00 70.50 183 ILE A CA 1
ATOM 1401 C C . ILE A 1 183 ? -15.910 -7.336 12.953 1.00 70.50 183 ILE A C 1
ATOM 1403 O O . ILE A 1 183 ? -15.320 -7.535 14.017 1.00 70.50 183 ILE A O 1
ATOM 1407 N N . PRO A 1 184 ? -16.392 -6.114 12.639 1.00 58.88 184 PRO A N 1
ATOM 1408 C CA . PRO A 1 184 ? -16.114 -4.906 13.433 1.00 58.88 184 PRO A CA 1
ATOM 1409 C C . PRO A 1 184 ? -16.567 -5.035 14.887 1.00 58.88 184 PRO A C 1
ATOM 1411 O O . PRO A 1 184 ? -15.857 -4.654 15.813 1.00 58.88 184 PRO A O 1
ATOM 1414 N N . LEU A 1 185 ? -17.716 -5.690 15.081 1.00 57.91 185 LEU A N 1
ATOM 1415 C CA . LEU A 1 185 ? -18.344 -5.920 16.382 1.00 57.91 185 LEU A CA 1
ATOM 1416 C C . LEU A 1 185 ? -17.482 -6.746 17.350 1.00 57.91 185 LEU A C 1
ATOM 1418 O O . LEU A 1 185 ? -17.741 -6.738 18.549 1.00 57.91 185 LEU A O 1
ATOM 1422 N N . GLY A 1 186 ? -16.478 -7.475 16.850 1.00 60.91 186 GLY A N 1
ATOM 1423 C CA . GLY A 1 186 ? -15.557 -8.256 17.678 1.00 60.91 186 GLY A CA 1
ATOM 1424 C C . GLY A 1 186 ? -14.420 -7.442 18.298 1.00 60.91 186 GLY A C 1
ATOM 1425 O O . GLY A 1 186 ? -13.655 -7.997 19.082 1.00 60.91 186 GLY A O 1
ATOM 1426 N N . PHE A 1 187 ? -14.284 -6.162 17.939 1.00 64.81 187 PHE A N 1
ATOM 1427 C CA . PHE A 1 187 ? -13.111 -5.352 18.261 1.00 64.81 187 PHE A CA 1
ATOM 1428 C C . PHE A 1 187 ? -13.498 -3.959 18.753 1.00 64.81 187 PHE A C 1
ATOM 1430 O O . PHE A 1 187 ? -12.917 -2.984 18.316 1.00 64.81 187 PHE A O 1
ATOM 1437 N N . ILE A 1 188 ? -14.479 -3.835 19.643 1.00 60.00 188 ILE A N 1
ATOM 1438 C CA . ILE A 1 188 ? -14.839 -2.547 20.261 1.00 60.00 188 ILE A CA 1
ATOM 1439 C C . ILE A 1 188 ? -13.688 -2.108 21.195 1.00 60.00 188 ILE A C 1
ATOM 1441 O O . ILE A 1 188 ? -13.177 -2.960 21.926 1.00 60.00 188 ILE A O 1
ATOM 1445 N N . PRO A 1 189 ? -13.253 -0.827 21.201 1.00 56.12 189 PRO A N 1
ATOM 1446 C CA . PRO A 1 189 ? -12.187 -0.383 22.096 1.00 56.12 189 PRO A CA 1
ATOM 1447 C C . PRO A 1 189 ? -12.613 -0.612 23.558 1.00 56.12 189 PRO A C 1
ATOM 1449 O O . PRO A 1 189 ? -13.692 -0.134 23.935 1.00 56.12 189 PRO A O 1
ATOM 1452 N N . PRO A 1 190 ? -11.802 -1.294 24.392 1.00 55.84 190 PRO A N 1
ATOM 1453 C CA . PRO A 1 190 ? -12.143 -1.561 25.790 1.00 55.84 190 PRO A CA 1
ATOM 1454 C C . PRO A 1 190 ? -12.510 -0.287 26.554 1.00 55.84 190 PRO A C 1
ATOM 1456 O O . PRO A 1 190 ? -13.521 -0.254 27.238 1.00 55.84 190 PRO A O 1
ATOM 1459 N N . CYS A 1 191 ? -11.787 0.813 26.328 1.00 54.22 191 CYS A N 1
ATOM 1460 C CA . CYS A 1 191 ? -12.041 2.097 26.983 1.00 54.22 191 CYS A CA 1
ATOM 1461 C C . CYS A 1 191 ? -13.411 2.719 26.637 1.00 54.22 191 CYS A C 1
ATOM 1463 O O . CYS A 1 191 ? -14.045 3.333 27.495 1.00 54.22 191 CYS A O 1
ATOM 1465 N N . ALA A 1 192 ? -13.904 2.537 25.407 1.00 58.75 192 ALA A N 1
ATOM 1466 C CA . ALA A 1 192 ? -15.217 3.032 24.985 1.00 58.75 192 ALA A CA 1
ATOM 1467 C C . ALA A 1 192 ? -16.359 2.146 25.510 1.00 58.75 192 ALA A C 1
ATOM 1469 O O . ALA A 1 192 ? -17.427 2.654 25.859 1.00 58.75 192 ALA A O 1
ATOM 1470 N N . HIS A 1 193 ? -16.122 0.833 25.597 1.00 65.12 193 HIS A N 1
ATOM 1471 C CA . HIS A 1 193 ? -17.041 -0.116 26.219 1.00 65.12 193 HIS A CA 1
ATOM 1472 C C . HIS A 1 193 ? -17.131 0.116 27.734 1.00 65.12 193 HIS A C 1
ATOM 1474 O O . HIS A 1 193 ? -18.228 0.268 28.265 1.00 65.12 193 HIS A O 1
ATOM 1480 N N . ASP A 1 194 ? -15.993 0.239 28.415 1.00 65.12 194 ASP A N 1
ATOM 1481 C CA . ASP A 1 194 ? -15.910 0.419 29.863 1.00 65.12 194 ASP A CA 1
ATOM 1482 C C . ASP A 1 194 ? -16.541 1.739 30.304 1.00 65.12 194 ASP A C 1
ATOM 1484 O O . ASP A 1 194 ? -17.286 1.749 31.279 1.00 65.12 194 ASP A O 1
ATOM 1488 N N . ALA A 1 195 ? -16.335 2.838 29.571 1.00 68.06 195 ALA A N 1
ATOM 1489 C CA . ALA A 1 195 ? -16.966 4.118 29.896 1.00 68.06 195 ALA A CA 1
ATOM 1490 C C . ALA A 1 195 ? -18.497 4.070 29.750 1.00 68.06 195 ALA A C 1
ATOM 1492 O O . ALA A 1 195 ? -19.222 4.557 30.618 1.00 68.06 195 ALA A O 1
ATOM 1493 N N . ALA A 1 196 ? -19.005 3.465 28.672 1.00 68.81 196 ALA A N 1
ATOM 1494 C CA . ALA A 1 196 ? -20.443 3.363 28.438 1.00 68.81 196 ALA A CA 1
ATOM 1495 C C . ALA A 1 196 ? -21.124 2.383 29.412 1.00 68.81 196 ALA A C 1
ATOM 1497 O O . ALA A 1 196 ? -22.210 2.671 29.913 1.00 68.81 196 ALA A O 1
ATOM 1498 N N . VAL A 1 197 ? -20.475 1.256 29.719 1.00 75.56 197 VAL A N 1
ATOM 1499 C CA . VAL A 1 197 ? -20.967 0.257 30.678 1.00 75.56 197 VAL A CA 1
ATOM 1500 C C . VAL A 1 197 ? -20.882 0.766 32.114 1.00 75.56 197 VAL A C 1
ATOM 1502 O O . VAL A 1 197 ? -21.834 0.570 32.866 1.00 75.56 197 VAL A O 1
ATOM 1505 N N . SER A 1 198 ? -19.806 1.463 32.492 1.00 78.94 198 SER A N 1
ATOM 1506 C CA . SER A 1 198 ? -19.689 2.076 33.823 1.00 78.94 198 SER A CA 1
ATOM 1507 C C . SER A 1 198 ? -20.790 3.104 34.037 1.00 78.94 198 SER A C 1
ATOM 1509 O O . SER A 1 198 ? -21.484 3.050 35.047 1.00 78.94 198 SER A O 1
ATOM 1511 N N . ARG A 1 199 ? -21.041 3.959 33.038 1.00 79.50 199 ARG A N 1
ATOM 1512 C CA . ARG A 1 199 ? -22.111 4.956 33.110 1.00 79.50 199 ARG A CA 1
ATOM 1513 C C . ARG A 1 199 ? -23.507 4.333 33.188 1.00 79.50 199 ARG A C 1
ATOM 1515 O O . ARG A 1 199 ? -24.361 4.826 33.912 1.00 79.50 199 ARG A O 1
ATOM 1522 N N . LEU A 1 200 ?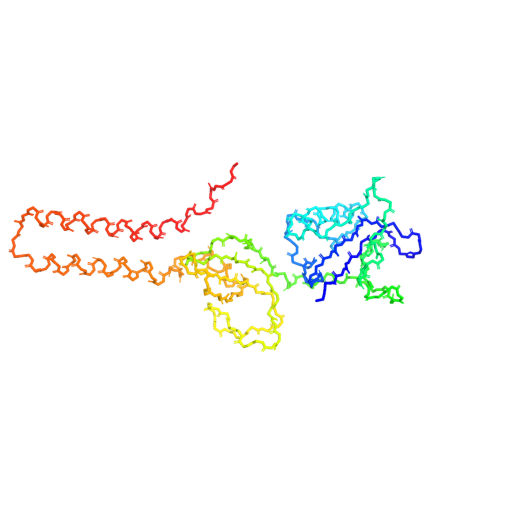 -23.741 3.222 32.489 1.00 83.69 200 LEU A N 1
ATOM 1523 C CA . LEU A 1 200 ? -24.965 2.428 32.647 1.00 83.69 200 LEU A CA 1
ATOM 1524 C C . LEU A 1 200 ? -25.105 1.854 34.059 1.00 83.69 200 LEU A C 1
ATOM 1526 O O . LEU A 1 200 ? -26.195 1.887 34.625 1.00 83.69 200 LEU A O 1
ATOM 1530 N N . GLY A 1 201 ? -24.012 1.337 34.621 1.00 80.50 201 GLY A N 1
ATOM 1531 C CA . GLY A 1 201 ? -23.972 0.831 35.989 1.00 80.50 201 GLY A CA 1
ATOM 1532 C C . GLY A 1 201 ? -24.307 1.907 37.020 1.00 80.50 201 GLY A C 1
ATOM 1533 O O . GLY A 1 201 ? -25.116 1.652 37.908 1.00 80.50 201 GLY A O 1
ATOM 1534 N N . GLU A 1 202 ? -23.744 3.106 36.867 1.00 86.69 202 GLU A N 1
ATOM 1535 C CA . GLU A 1 202 ? -24.014 4.269 37.724 1.00 86.69 202 GLU A CA 1
ATOM 1536 C C . GLU A 1 202 ? -25.499 4.657 37.688 1.00 86.69 202 GLU A C 1
ATOM 1538 O O . GLU A 1 202 ? -26.154 4.654 38.728 1.00 86.69 202 GLU A O 1
ATOM 1543 N N . VAL A 1 203 ? -26.066 4.866 36.493 1.00 84.88 203 VAL A N 1
ATOM 1544 C CA . VAL A 1 203 ? -27.475 5.273 36.329 1.00 84.88 203 VAL A CA 1
ATOM 1545 C C . VAL A 1 203 ? -28.445 4.213 36.866 1.00 84.88 203 VAL A C 1
ATOM 1547 O O . VAL A 1 203 ? -29.441 4.543 37.508 1.00 84.88 203 VAL A O 1
ATOM 1550 N N . VAL A 1 204 ? -28.168 2.922 36.645 1.00 86.00 204 VAL A N 1
ATOM 1551 C CA . VAL A 1 204 ? -28.999 1.830 37.186 1.00 86.00 204 VAL A CA 1
ATOM 1552 C C . VAL A 1 204 ? -28.902 1.757 38.710 1.00 86.00 204 VAL A C 1
ATOM 1554 O O . VAL A 1 204 ? -29.916 1.507 39.367 1.00 86.00 204 VAL A O 1
ATOM 1557 N N . ASN A 1 205 ? -27.715 1.976 39.281 1.00 86.44 205 ASN A N 1
ATOM 1558 C CA . ASN A 1 205 ? -27.543 1.990 40.728 1.00 86.44 205 ASN A CA 1
ATOM 1559 C C . ASN A 1 205 ? -28.317 3.160 41.357 1.00 86.44 205 ASN A C 1
ATOM 1561 O O . ASN A 1 205 ? -29.088 2.939 42.288 1.00 86.44 205 ASN A O 1
ATOM 1565 N N . GLU A 1 206 ? -28.219 4.363 40.787 1.00 86.56 206 GLU A N 1
ATOM 1566 C CA . GLU A 1 206 ? -28.970 5.544 41.241 1.00 86.56 206 GLU A CA 1
ATOM 1567 C C . GLU A 1 206 ? -30.493 5.350 41.124 1.00 86.56 206 GLU A C 1
ATOM 1569 O O . GLU A 1 206 ? -31.236 5.633 42.067 1.00 86.56 206 GLU A O 1
ATOM 1574 N N . LEU A 1 207 ? -30.974 4.756 40.024 1.00 84.31 207 LEU A N 1
ATOM 1575 C CA . LEU A 1 207 ? -32.385 4.374 39.874 1.00 84.31 207 LEU A CA 1
ATOM 1576 C C . LEU A 1 207 ? -32.844 3.372 40.941 1.00 84.31 207 LEU A C 1
ATOM 1578 O O . LEU A 1 207 ? -33.996 3.423 41.370 1.00 84.31 207 LEU A O 1
ATOM 1582 N N . SER A 1 208 ? -31.969 2.456 41.363 1.00 84.88 208 SER A N 1
ATOM 1583 C CA . SER A 1 208 ? -32.294 1.451 42.382 1.00 84.88 208 SER A CA 1
ATOM 1584 C C . SER A 1 208 ? -32.369 2.025 43.801 1.00 84.88 208 SER A C 1
ATOM 1586 O O . SER A 1 208 ? -33.077 1.481 44.649 1.00 84.88 208 SER A O 1
ATOM 1588 N N . GLU A 1 209 ? -31.678 3.139 44.050 1.00 87.75 209 GLU A N 1
ATOM 1589 C CA . GLU A 1 209 ? -31.682 3.852 45.331 1.00 87.75 209 GLU A CA 1
ATOM 1590 C C . GLU A 1 209 ? -32.873 4.823 45.454 1.00 87.75 209 GLU A C 1
ATOM 1592 O O . GLU A 1 209 ? -33.294 5.180 46.564 1.00 87.75 209 GLU A O 1
ATOM 1597 N N . LEU A 1 210 ? -33.487 5.197 44.327 1.00 85.69 210 LEU A N 1
ATOM 1598 C CA . LEU A 1 210 ? -34.691 6.019 44.292 1.00 85.69 210 LEU A CA 1
ATOM 1599 C C . LEU A 1 210 ? -35.928 5.246 44.760 1.00 85.69 210 LEU A C 1
ATOM 1601 O O . LEU A 1 210 ? -36.512 4.420 44.065 1.00 85.69 210 LEU A O 1
ATOM 1605 N N . ASN A 1 211 ? -36.404 5.601 45.951 1.00 73.31 211 ASN A N 1
ATOM 1606 C CA . ASN A 1 211 ? -37.577 4.972 46.559 1.00 73.31 211 ASN A CA 1
ATOM 1607 C C . ASN A 1 211 ? -38.929 5.509 46.051 1.00 73.31 211 ASN A C 1
ATOM 1609 O O . ASN A 1 211 ? -39.973 4.974 46.437 1.00 73.31 211 ASN A O 1
ATOM 1613 N N . ARG A 1 212 ? -38.962 6.580 45.240 1.00 74.06 212 ARG A N 1
ATOM 1614 C CA . ARG A 1 212 ? -40.206 7.148 44.685 1.00 74.06 212 ARG A CA 1
ATOM 1615 C C . ARG A 1 212 ? -39.998 7.768 43.297 1.00 74.06 212 ARG A C 1
ATOM 1617 O O . ARG A 1 212 ? -39.012 8.477 43.117 1.00 74.06 212 ARG A O 1
ATOM 1624 N N . PRO A 1 213 ? -40.952 7.597 42.360 1.00 74.50 213 PRO A N 1
ATOM 1625 C CA . PRO A 1 213 ? -40.941 8.315 41.088 1.00 74.50 213 PRO A CA 1
ATOM 1626 C C . PRO A 1 213 ? -41.078 9.829 41.301 1.00 74.50 213 PRO A C 1
ATOM 1628 O O . PRO A 1 213 ? -41.908 10.277 42.097 1.00 74.50 213 PRO A O 1
ATOM 1631 N N . GLY A 1 214 ? -40.283 10.605 40.570 1.00 82.75 214 GLY A N 1
ATOM 1632 C CA . GLY A 1 214 ? -40.252 12.068 40.579 1.00 82.75 214 GLY A CA 1
ATOM 1633 C C . GLY A 1 214 ? -39.417 12.594 39.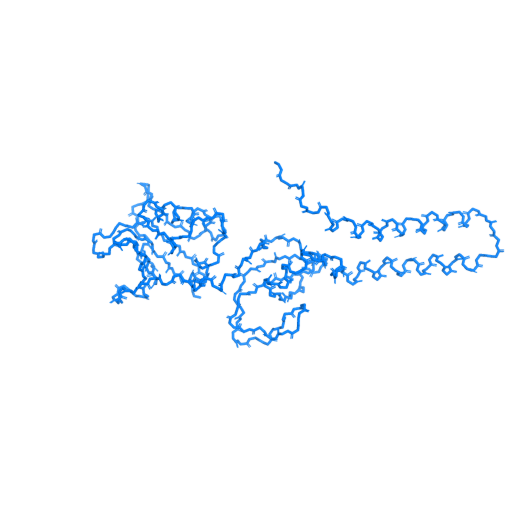407 1.00 82.75 214 GLY A C 1
ATOM 1634 O O . GLY A 1 214 ? -38.970 11.808 38.577 1.00 82.75 214 GLY A O 1
ATOM 1635 N N . SER A 1 215 ? -39.167 13.901 39.340 1.00 82.62 215 SER A N 1
ATOM 1636 C CA . SER A 1 215 ? -38.391 14.506 38.240 1.00 82.62 215 SER A CA 1
ATOM 1637 C C . SER A 1 215 ? -36.972 13.935 38.101 1.00 82.62 215 SER A C 1
ATOM 1639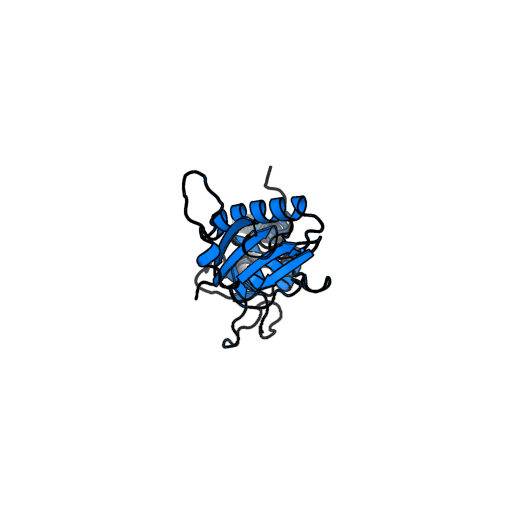 O O . SER A 1 215 ? -36.449 13.843 37.000 1.00 82.62 215 SER A O 1
ATOM 1641 N N . GLU A 1 216 ? -36.368 13.513 39.212 1.00 83.69 216 GLU A N 1
ATOM 1642 C CA . GLU A 1 216 ? -35.060 12.843 39.244 1.00 83.69 216 GLU A CA 1
ATOM 1643 C C . GLU A 1 216 ? -35.108 11.447 38.597 1.00 83.69 216 GLU A C 1
ATOM 1645 O O . GLU A 1 216 ? -34.195 11.054 37.881 1.00 83.69 216 GLU A O 1
ATOM 1650 N N . PHE A 1 217 ? -36.223 10.727 38.763 1.00 83.00 217 PHE A N 1
ATOM 1651 C CA . PHE A 1 217 ? -36.450 9.435 38.114 1.00 83.00 217 PHE A CA 1
ATOM 1652 C C . PHE A 1 217 ? -36.598 9.585 36.593 1.00 83.00 217 PHE A C 1
ATOM 1654 O O . PHE A 1 217 ? -36.033 8.796 35.844 1.00 83.00 217 PHE A O 1
ATOM 1661 N N . GLU A 1 218 ? -37.330 10.604 36.128 1.00 83.69 218 GLU A N 1
ATOM 1662 C CA . GLU A 1 218 ? -37.460 10.900 34.692 1.00 83.69 218 GLU A CA 1
ATOM 1663 C C . GLU A 1 218 ? -36.112 11.293 34.074 1.00 83.69 218 GLU A C 1
ATOM 1665 O O . GLU A 1 218 ? -35.754 10.780 33.017 1.00 83.69 218 GLU A O 1
ATOM 1670 N N . GLN A 1 219 ? -35.318 12.111 34.772 1.00 84.31 219 GLN A N 1
ATOM 1671 C CA . GLN A 1 219 ? -33.981 12.489 34.315 1.00 84.31 219 GLN A CA 1
ATOM 1672 C C . GLN A 1 219 ? -33.053 11.272 34.175 1.00 84.31 219 GLN A C 1
ATOM 1674 O O . GLN A 1 219 ? -32.365 11.136 33.166 1.00 84.31 219 GLN A O 1
ATOM 1679 N N . LEU A 1 220 ? -33.065 10.350 35.141 1.00 83.88 220 LEU A N 1
ATOM 1680 C CA . LEU A 1 220 ? -32.259 9.131 35.055 1.00 83.88 220 LEU A CA 1
ATOM 1681 C C . LEU A 1 220 ? -32.720 8.189 33.937 1.00 83.88 220 LEU A C 1
ATOM 1683 O O . LEU A 1 220 ? -31.890 7.505 33.344 1.00 83.88 220 LEU A O 1
ATOM 1687 N N . LEU A 1 221 ? -34.015 8.158 33.606 1.00 83.50 221 LEU A N 1
ATOM 1688 C CA . LEU A 1 221 ? -34.503 7.419 32.438 1.00 83.50 221 LEU A CA 1
ATOM 1689 C C . LEU A 1 221 ? -33.992 8.020 31.121 1.00 83.50 221 LEU A C 1
ATOM 1691 O O . LEU A 1 221 ? -33.584 7.265 30.237 1.00 83.50 221 LEU A O 1
ATOM 1695 N N . ASP A 1 222 ? -33.956 9.348 31.001 1.00 84.69 222 ASP A N 1
ATOM 1696 C CA . ASP A 1 222 ? -33.389 10.033 29.831 1.00 84.69 222 ASP A CA 1
ATOM 1697 C C . ASP A 1 222 ? -31.868 9.809 29.717 1.00 84.69 222 ASP A C 1
ATOM 1699 O O . ASP A 1 222 ? -31.322 9.632 28.619 1.00 84.69 222 ASP A O 1
ATOM 1703 N N . GLU A 1 223 ? -31.162 9.774 30.850 1.00 82.81 223 GLU A N 1
ATOM 1704 C CA . GLU A 1 223 ? -29.733 9.449 30.902 1.00 82.81 223 GLU A CA 1
ATOM 1705 C C . GLU A 1 223 ? -29.463 7.984 30.536 1.00 82.81 223 GLU A C 1
ATOM 1707 O O . GLU A 1 223 ? -28.512 7.696 29.800 1.00 82.81 223 GLU A O 1
ATOM 1712 N N . LEU A 1 224 ? -30.332 7.066 30.967 1.00 83.62 224 LEU A N 1
ATOM 1713 C CA . LEU A 1 224 ? -30.284 5.654 30.601 1.00 83.62 224 LEU A CA 1
ATOM 1714 C C . LEU A 1 224 ? -30.502 5.463 29.092 1.00 83.62 224 LEU A C 1
ATOM 1716 O O . LEU A 1 224 ? -29.722 4.761 28.444 1.00 83.62 224 LEU A O 1
ATOM 1720 N N . ASP A 1 225 ? -31.514 6.117 28.513 1.00 81.38 225 ASP A N 1
ATOM 1721 C CA . ASP A 1 225 ? -31.776 6.093 27.067 1.00 81.38 225 ASP A CA 1
ATOM 1722 C C . ASP A 1 225 ? -30.599 6.682 26.277 1.00 81.38 225 ASP A C 1
ATOM 1724 O O . ASP A 1 225 ? -30.142 6.107 25.287 1.00 81.38 225 ASP A O 1
ATOM 1728 N N . SER A 1 226 ? -30.008 7.770 26.773 1.00 77.88 226 SER A N 1
ATOM 1729 C CA . SER A 1 226 ? -28.815 8.378 26.177 1.00 77.88 226 SER A CA 1
ATOM 1730 C C . SER A 1 226 ? -27.599 7.445 26.204 1.00 77.88 226 SER A C 1
ATOM 1732 O O . SER A 1 226 ? -26.870 7.361 25.207 1.00 77.88 226 SER A O 1
ATOM 1734 N N . ALA A 1 227 ? -27.379 6.720 27.305 1.00 76.12 227 ALA A N 1
ATOM 1735 C CA . ALA A 1 227 ? -26.293 5.751 27.441 1.00 76.12 227 ALA A CA 1
ATOM 1736 C C . ALA A 1 227 ? -26.502 4.519 26.542 1.00 76.12 227 ALA A C 1
ATOM 1738 O O . ALA A 1 227 ? -25.576 4.107 25.833 1.00 76.12 227 ALA A O 1
ATOM 1739 N N . PHE A 1 228 ? -27.727 3.987 26.463 1.00 78.75 228 PHE A N 1
ATOM 1740 C CA . PHE A 1 228 ? -28.068 2.941 25.493 1.00 78.75 228 PHE A CA 1
ATOM 1741 C C . PHE A 1 228 ? -27.929 3.432 24.051 1.00 78.75 228 PHE A C 1
ATOM 1743 O O . PHE A 1 228 ? -27.397 2.717 23.203 1.00 78.75 228 PHE A O 1
ATOM 1750 N N . GLY A 1 229 ? -28.328 4.671 23.767 1.00 75.31 229 GLY A N 1
ATOM 1751 C CA . GLY A 1 229 ? -28.135 5.320 22.477 1.00 75.31 229 GLY A CA 1
ATOM 1752 C C . GLY A 1 229 ? -26.658 5.511 22.123 1.00 75.31 229 GLY A C 1
ATOM 1753 O O . GLY A 1 229 ? -26.295 5.430 20.949 1.00 75.31 229 GLY A O 1
ATOM 1754 N N . ALA A 1 230 ? -25.782 5.739 23.104 1.00 70.44 230 ALA A N 1
ATOM 1755 C CA . ALA A 1 230 ? -24.334 5.791 22.908 1.00 70.44 230 ALA A CA 1
ATOM 1756 C C . ALA A 1 230 ? -23.749 4.402 22.604 1.00 70.44 230 ALA A C 1
ATOM 1758 O O . ALA A 1 230 ? -23.027 4.268 21.619 1.00 70.44 230 ALA A O 1
ATOM 1759 N N . LEU A 1 231 ? -24.130 3.360 23.354 1.00 68.62 231 LEU A N 1
ATOM 1760 C CA . LEU A 1 231 ? -23.749 1.970 23.057 1.00 68.62 231 LEU A CA 1
ATOM 1761 C C . LEU A 1 231 ? -24.232 1.525 21.678 1.00 68.62 231 LEU A C 1
ATOM 1763 O O . LEU A 1 231 ? -23.481 0.967 20.886 1.00 68.62 231 LEU A O 1
ATOM 1767 N N . HIS A 1 232 ? -25.491 1.800 21.361 1.00 69.50 232 HIS A N 1
ATOM 1768 C CA . HIS A 1 232 ? -26.075 1.430 20.084 1.00 69.50 232 HIS A CA 1
ATOM 1769 C C . HIS A 1 232 ? -25.445 2.212 18.924 1.00 69.50 232 HIS A C 1
ATOM 1771 O O . HIS A 1 232 ? -25.277 1.662 17.836 1.00 69.50 232 HIS A O 1
ATOM 1777 N N . ARG A 1 233 ? -25.047 3.473 19.145 1.00 66.62 233 ARG A N 1
ATOM 1778 C CA . ARG A 1 233 ? -24.242 4.229 18.179 1.00 66.62 233 ARG A CA 1
ATOM 1779 C C . ARG A 1 233 ? -22.849 3.649 18.031 1.00 66.62 233 ARG A C 1
ATOM 1781 O O . ARG A 1 233 ? -22.468 3.484 16.891 1.00 66.62 233 ARG A O 1
ATOM 1788 N N . LEU A 1 234 ? -22.152 3.265 19.099 1.00 64.12 234 LEU A N 1
ATOM 1789 C CA . LEU A 1 234 ? -20.865 2.561 18.996 1.00 64.12 234 LEU A CA 1
ATOM 1790 C C . LEU A 1 234 ? -20.998 1.289 18.142 1.00 64.12 234 LEU A C 1
ATOM 1792 O O . LEU A 1 234 ? -20.210 1.061 17.234 1.00 64.12 234 LEU A O 1
ATOM 1796 N N . VAL A 1 235 ? -22.070 0.523 18.348 1.00 61.88 235 VAL A N 1
ATOM 1797 C CA . VAL A 1 235 ? -22.382 -0.678 17.557 1.00 61.88 235 VAL A CA 1
ATOM 1798 C C . VAL A 1 235 ? -22.720 -0.356 16.088 1.00 61.88 235 VAL A C 1
ATOM 1800 O O . VAL A 1 235 ? -22.445 -1.168 15.207 1.00 61.88 235 VAL A O 1
ATOM 1803 N N . LYS A 1 236 ? -23.322 0.808 15.796 1.00 61.22 236 LYS A N 1
ATOM 1804 C CA . LYS A 1 236 ? -23.778 1.194 14.443 1.00 61.22 236 LYS A CA 1
ATOM 1805 C C . LYS A 1 236 ? -22.814 2.078 13.649 1.00 61.22 236 LYS A C 1
ATOM 1807 O O . LYS A 1 236 ? -22.792 1.962 12.427 1.00 61.22 236 LYS A O 1
ATOM 1812 N N . SER A 1 237 ? -22.043 2.960 14.280 1.00 53.34 237 SER A N 1
ATOM 1813 C CA . SER A 1 237 ? -21.063 3.828 13.613 1.00 53.34 237 SER A CA 1
ATOM 1814 C C . SER A 1 237 ? -19.933 3.016 12.988 1.00 53.34 237 SER A C 1
ATOM 1816 O O . SER A 1 237 ? -19.407 3.410 11.953 1.00 53.34 237 SER A O 1
ATOM 1818 N N . ASP A 1 238 ? -19.659 1.832 13.533 1.00 49.78 238 ASP A N 1
ATOM 1819 C CA . ASP A 1 238 ? -18.714 0.870 12.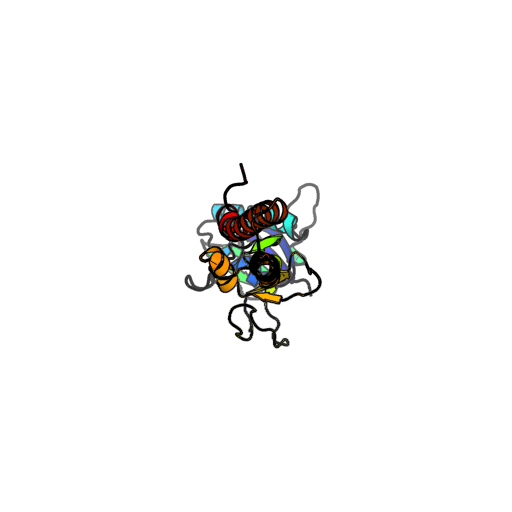966 1.00 49.78 238 ASP A CA 1
ATOM 1820 C C . ASP A 1 238 ? -19.261 0.133 11.727 1.00 49.78 238 ASP A C 1
ATOM 1822 O O . ASP A 1 238 ? -18.491 -0.463 10.977 1.00 49.78 238 ASP A O 1
ATOM 1826 N N . ALA A 1 239 ? -20.572 0.202 11.462 1.00 41.91 239 ALA A N 1
ATOM 1827 C CA . ALA A 1 239 ? -21.195 -0.360 10.260 1.00 41.91 239 ALA A CA 1
ATOM 1828 C C . ALA A 1 239 ? -21.293 0.644 9.093 1.00 41.91 239 ALA A C 1
ATOM 1830 O O . ALA A 1 239 ? -21.545 0.235 7.963 1.00 41.91 239 ALA A O 1
ATOM 1831 N N . ALA A 1 240 ? -21.112 1.946 9.349 1.00 41.28 240 ALA A N 1
ATOM 1832 C CA . ALA A 1 240 ? -21.342 3.018 8.373 1.00 41.28 240 ALA A CA 1
ATOM 1833 C C . ALA A 1 240 ? -20.055 3.643 7.792 1.00 41.28 240 ALA A C 1
ATOM 1835 O O . ALA A 1 240 ? -20.135 4.563 6.981 1.00 41.28 240 ALA A O 1
ATOM 1836 N N . GLY A 1 241 ? -18.870 3.153 8.168 1.00 41.97 241 GLY A N 1
ATOM 1837 C CA . GLY A 1 241 ? -17.577 3.688 7.718 1.00 41.97 241 GLY A CA 1
ATOM 1838 C C . GLY A 1 241 ? -17.201 3.431 6.249 1.00 41.97 241 GLY A C 1
ATOM 1839 O O . GLY A 1 241 ? -16.050 3.678 5.898 1.00 41.97 241 GLY A O 1
ATOM 1840 N N . ASP A 1 242 ? -18.116 2.938 5.404 1.00 40.75 242 ASP A N 1
ATOM 1841 C CA . ASP A 1 242 ? -17.824 2.520 4.018 1.00 40.75 242 ASP A CA 1
ATOM 1842 C C . ASP A 1 242 ? -18.448 3.417 2.927 1.00 40.75 242 ASP A C 1
ATOM 1844 O O . ASP A 1 242 ? -18.356 3.085 1.751 1.00 40.75 242 ASP A O 1
ATOM 1848 N N . ASP A 1 243 ? -19.053 4.565 3.271 1.00 36.88 243 ASP A N 1
ATOM 1849 C CA . ASP A 1 243 ? -19.832 5.350 2.289 1.00 36.88 243 ASP A CA 1
ATOM 1850 C C . ASP A 1 243 ? -19.527 6.861 2.263 1.00 36.88 243 ASP A C 1
ATOM 1852 O O . ASP A 1 243 ? -20.409 7.711 2.152 1.00 36.88 243 ASP A O 1
ATOM 1856 N N . THR A 1 244 ? -18.249 7.245 2.354 1.00 36.75 244 THR A N 1
ATOM 1857 C CA . THR A 1 244 ? -17.840 8.629 2.033 1.00 36.75 244 THR A CA 1
ATOM 1858 C C . THR A 1 244 ? -16.552 8.693 1.219 1.00 36.75 244 THR A C 1
ATOM 1860 O O . THR A 1 244 ? -15.497 9.071 1.711 1.00 36.75 244 THR A O 1
ATOM 1863 N N . THR A 1 245 ? -16.668 8.375 -0.072 1.00 33.34 245 THR A N 1
ATOM 1864 C CA . THR A 1 245 ? -15.976 9.112 -1.144 1.00 33.34 245 THR A CA 1
ATOM 1865 C C . THR A 1 245 ? -16.829 9.057 -2.412 1.00 33.34 245 THR A C 1
ATOM 1867 O O . THR A 1 245 ? -16.796 8.067 -3.142 1.00 33.34 245 THR A O 1
ATOM 1870 N N . ALA A 1 246 ? -17.598 10.124 -2.635 1.00 32.09 246 ALA A N 1
ATOM 1871 C CA . ALA A 1 246 ? -17.998 10.598 -3.957 1.00 32.09 246 ALA A CA 1
ATOM 1872 C C . ALA A 1 246 ? -17.119 11.805 -4.306 1.00 32.09 246 ALA A C 1
ATOM 1874 O O . ALA A 1 246 ? -16.769 12.547 -3.356 1.00 32.09 246 ALA A O 1
#

Radius of gyration: 25.68 Å; chains: 1; bounding box: 68×37×72 Å

pLDDT: mean 75.12, std 15.54, range [32.09, 96.38]

Sequence (246 aa):
MTSYAAFYVGRGEDAEWLGTVGGDDIPGLLAVAPRIVPRPLDASSEGSYRAAVTALLREWNRSVDHAYAPDPGDPNDYSELADLAYAFDRGKVWVRATRTGAWKPARAPSPGTYIRLPVKVGAVLPGGLRVDAVELADRGRTEQCLDCGRLLGRETVLRVSEVGAPDERDVLHPRCAERRREIPLGFIPPCAHDAAVSRLGEVVNELSELNRPGSEFEQLLDELDSAFGALHRLVKSDAAGDDTTA

Secondary structure (DSSP, 8-state):
--EEEEEEESSSTTPEEEEEEEETTHHHHHHH--TTS--GGG-SSHHHHHHHHHHHHHHHHHHHS-EE--BTTB---GGGG-SEEEEEETTEEEEESSTTSPPEE-PPP-TT--------TTPEETTTEEEEEEEEPPTT---BBTTT-PBP-SSEEEEEEETTEEEEEEEE-HHHHHHHHHSGGG---HHHHHHHHHHHHHHHHHHHH--S-SHHHHHHHHHHHHHHHHHHHHHHHTTSTT----

Foldseek 3Di:
DKAKEWEWEDDDPPTHTFKMFIGPPPVVCLLQPAPVAQRLQPFQDPVSNSSNVVSVLVVRCVPPVGMGGDDPVDPDDPNVRHQKYWYDDPRFIWIARHPPGDTDGPDNPPPPDHLNLPADQQDQFQQQKGFPDKDFDDQPDQAAAPQPRHGGHRDIWTWIDHNVGRPDTHIHDSVVSVVCLVCSVVRHHPVLVCVLVVQLVVLVVVLVVDPDDDPVNVVSVVSNVVSVVSVVCSVCVSVPVPPDDD